Protein AF-A0A7J7KSM0-F1 (afdb_monomer_lite)

Organism: Bugula neritina (NCBI:txid10212)

Radius of gyration: 22.31 Å; chains: 1; bounding box: 59×38×69 Å

Sequence (206 aa):
MFVFAQQYARRNVFRGFWLSHQMFYLVFILMILHGAGILVQAPIFWTFLIAPLTMFVLDKLISLSRNKTEIAITKAELLPSAVTGLTFKRPAGFEYKSGQWVRIACLDLGADEYHPFTLTSAPHEDFLSLHIRAVGPWTMNIREAVDPKALHKGAVRDKPYPKLYLDGPFGEGHQDWYKYEWLYLISSTSHLLEPDSTARRFTSFG

pLDDT: mean 85.75, std 10.94, range [39.06, 96.69]

Structure (mmCIF, N/CA/C/O backbone):
data_AF-A0A7J7KSM0-F1
#
_entry.id   AF-A0A7J7KSM0-F1
#
loop_
_atom_site.group_PDB
_atom_site.id
_atom_site.type_symbol
_atom_site.label_atom_id
_atom_site.label_alt_id
_atom_site.label_comp_id
_atom_site.label_asym_id
_atom_site.label_entity_id
_atom_site.label_seq_id
_atom_site.pdbx_PDB_ins_code
_atom_site.Cartn_x
_atom_site.Cartn_y
_atom_site.Cartn_z
_atom_site.occupancy
_atom_site.B_iso_or_equiv
_atom_site.auth_seq_id
_atom_site.auth_comp_id
_atom_site.auth_asym_id
_atom_site.auth_atom_id
_atom_site.pdbx_PDB_model_num
ATOM 1 N N . MET A 1 1 ? 7.364 11.068 -17.556 1.00 86.75 1 MET A N 1
ATOM 2 C CA . MET A 1 1 ? 7.680 10.287 -16.339 1.00 86.75 1 MET A CA 1
ATOM 3 C C . MET A 1 1 ? 8.329 11.125 -15.254 1.00 86.75 1 MET A C 1
ATOM 5 O O . MET A 1 1 ? 7.647 11.459 -14.300 1.00 86.75 1 MET A O 1
ATOM 9 N N . PHE A 1 2 ? 9.595 11.526 -15.410 1.00 92.50 2 PHE A N 1
ATOM 10 C CA . PHE A 1 2 ? 10.381 12.145 -14.332 1.00 92.50 2 PHE A CA 1
ATOM 11 C C . PHE A 1 2 ? 9.794 13.446 -13.758 1.00 92.50 2 PHE A C 1
ATOM 13 O O . PHE A 1 2 ? 9.729 13.592 -12.544 1.00 92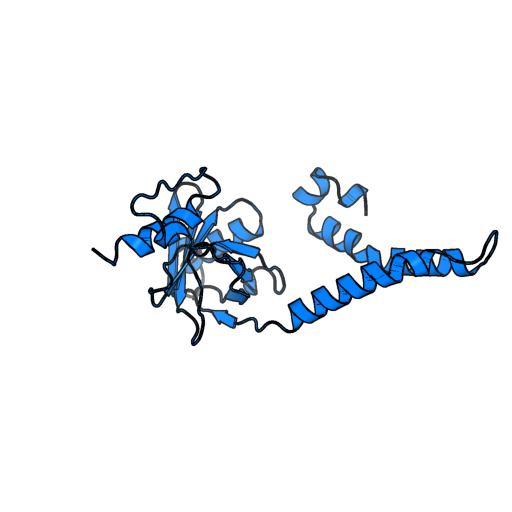.50 2 PHE A O 1
ATOM 20 N N . VAL A 1 3 ? 9.286 14.354 -14.602 1.00 94.12 3 VAL A N 1
ATOM 21 C CA . VAL A 1 3 ? 8.659 15.615 -14.144 1.00 94.12 3 VAL A CA 1
ATOM 22 C C . VAL A 1 3 ? 7.441 15.344 -13.257 1.00 94.12 3 VAL A C 1
ATOM 24 O O . VAL A 1 3 ? 7.331 15.863 -12.152 1.00 94.12 3 VAL A O 1
ATOM 27 N N . PHE A 1 4 ? 6.554 14.452 -13.697 1.00 89.94 4 PHE A N 1
ATOM 28 C CA . PHE A 1 4 ? 5.363 14.077 -12.936 1.00 89.94 4 PHE A CA 1
ATOM 29 C C . PHE A 1 4 ? 5.670 13.173 -11.727 1.00 89.94 4 PHE A C 1
ATOM 31 O O . PHE A 1 4 ? 4.821 13.025 -10.852 1.00 89.94 4 PHE A O 1
ATOM 38 N N . ALA A 1 5 ? 6.874 12.594 -11.648 1.00 89.81 5 ALA A N 1
ATOM 39 C CA . ALA A 1 5 ? 7.349 11.832 -10.490 1.00 89.81 5 ALA A CA 1
ATOM 40 C C . ALA A 1 5 ? 7.832 12.734 -9.342 1.00 89.81 5 ALA A C 1
ATOM 42 O O . ALA A 1 5 ? 7.984 12.259 -8.213 1.00 89.81 5 ALA A O 1
ATOM 43 N N . GLN A 1 6 ? 8.070 14.027 -9.604 1.00 92.81 6 GLN A N 1
ATOM 44 C CA . GLN A 1 6 ? 8.515 14.966 -8.579 1.00 92.81 6 GLN A CA 1
ATOM 45 C C . GLN A 1 6 ? 7.489 15.098 -7.449 1.00 92.81 6 GLN A C 1
ATOM 47 O O . GLN A 1 6 ? 6.276 15.004 -7.647 1.00 92.81 6 GLN A O 1
ATOM 52 N N . GLN A 1 7 ? 7.984 15.360 -6.237 1.00 86.06 7 GLN A N 1
ATOM 53 C CA . GLN A 1 7 ? 7.164 15.404 -5.026 1.00 86.06 7 GLN A CA 1
ATOM 54 C C . GLN A 1 7 ? 6.011 16.409 -5.114 1.00 86.06 7 GLN A C 1
ATOM 56 O O . GLN A 1 7 ? 4.921 16.115 -4.628 1.00 86.06 7 GLN A O 1
ATOM 61 N N . TYR A 1 8 ? 6.229 17.546 -5.777 1.00 89.06 8 TYR A N 1
ATOM 62 C CA . TYR A 1 8 ? 5.185 18.534 -6.026 1.00 89.06 8 TYR A CA 1
ATOM 63 C C . TYR A 1 8 ? 4.066 17.978 -6.925 1.00 89.06 8 TYR A C 1
ATOM 65 O O . TYR A 1 8 ? 2.894 18.026 -6.556 1.00 89.06 8 TYR A O 1
ATOM 73 N N . ALA A 1 9 ? 4.420 17.385 -8.070 1.00 85.62 9 ALA A N 1
ATOM 74 C CA . ALA A 1 9 ? 3.453 16.841 -9.022 1.00 85.62 9 ALA A CA 1
ATOM 75 C C . ALA A 1 9 ? 2.664 15.655 -8.446 1.00 85.62 9 ALA A C 1
ATOM 77 O O . ALA A 1 9 ? 1.450 15.595 -8.615 1.00 85.62 9 ALA A O 1
ATOM 78 N N . ARG A 1 10 ? 3.310 14.756 -7.689 1.00 79.38 10 ARG A N 1
ATOM 79 C CA . ARG A 1 10 ? 2.619 13.631 -7.026 1.00 79.38 10 ARG A CA 1
ATOM 80 C C . ARG A 1 10 ? 1.567 14.078 -6.012 1.00 79.38 10 ARG A C 1
ATOM 82 O O . ARG A 1 10 ? 0.555 13.404 -5.866 1.00 79.38 10 ARG A O 1
ATOM 89 N N . ARG A 1 11 ? 1.815 15.186 -5.303 1.00 75.25 11 ARG A N 1
ATOM 90 C CA . ARG A 1 11 ? 0.894 15.722 -4.288 1.00 75.25 11 ARG A CA 1
ATOM 91 C C . ARG A 1 11 ? -0.289 16.462 -4.904 1.00 75.25 11 ARG A C 1
ATOM 93 O O . ARG A 1 11 ? -1.402 16.301 -4.427 1.00 75.25 11 ARG A O 1
ATOM 100 N N . ASN A 1 12 ? -0.044 17.252 -5.948 1.00 82.50 12 ASN A N 1
ATOM 101 C CA . ASN A 1 12 ? -1.051 18.167 -6.496 1.00 82.50 12 ASN A CA 1
ATOM 102 C C . ASN A 1 12 ? -1.757 17.630 -7.751 1.00 82.50 12 ASN A C 1
ATOM 104 O O . ASN A 1 12 ? -2.862 18.055 -8.064 1.00 82.50 12 ASN A O 1
ATOM 108 N N . VAL A 1 13 ? -1.132 16.706 -8.488 1.00 86.44 13 VAL A N 1
ATOM 109 C CA . VAL A 1 13 ? -1.613 16.219 -9.793 1.00 86.44 13 VAL A CA 1
ATOM 110 C C . VAL A 1 13 ? -1.476 14.693 -9.876 1.00 86.44 13 VAL A C 1
ATOM 112 O O . VAL A 1 13 ? -0.831 14.146 -10.774 1.00 86.44 13 VAL A O 1
ATOM 115 N N . PHE A 1 14 ? -2.101 13.977 -8.933 1.00 78.56 14 PHE A N 1
ATOM 116 C CA . PHE A 1 14 ? -1.972 12.517 -8.815 1.00 78.56 14 PHE A CA 1
ATOM 117 C C . PHE A 1 14 ? -2.396 11.761 -10.087 1.00 78.56 14 PHE A C 1
ATOM 119 O O . PHE A 1 14 ? -1.715 10.833 -10.516 1.00 78.56 14 PHE A O 1
ATOM 126 N N . ARG A 1 15 ? -3.461 12.207 -10.769 1.00 83.69 15 ARG A N 1
ATOM 127 C CA . ARG A 1 15 ? -3.896 11.611 -12.046 1.00 83.69 15 ARG A CA 1
ATOM 128 C C . ARG A 1 15 ? -2.834 11.740 -13.145 1.00 83.69 15 ARG A C 1
ATOM 130 O O . ARG A 1 15 ? -2.615 10.797 -13.900 1.00 83.69 15 ARG A O 1
ATOM 137 N N . GLY A 1 16 ? -2.162 12.891 -13.228 1.00 86.44 16 GLY A N 1
ATOM 138 C CA . GLY A 1 16 ? -1.062 13.115 -14.173 1.00 86.44 16 GLY A CA 1
ATOM 139 C C . GLY A 1 16 ? 0.172 12.281 -13.825 1.00 86.44 16 GLY A C 1
ATOM 140 O O . GLY A 1 16 ? 0.800 11.695 -14.711 1.00 86.44 16 GLY A O 1
ATOM 141 N N . PHE A 1 17 ? 0.474 12.153 -12.529 1.00 86.69 17 PHE A N 1
ATOM 142 C CA . PHE A 1 17 ? 1.460 11.196 -12.032 1.00 86.69 17 PHE A CA 1
ATOM 143 C C . PHE A 1 17 ? 1.142 9.780 -12.522 1.00 86.69 17 PHE A C 1
ATOM 145 O O . PHE A 1 17 ? 1.960 9.211 -13.244 1.00 86.69 17 PHE A O 1
ATOM 152 N N . TRP A 1 18 ? -0.051 9.261 -12.229 1.00 84.75 18 TRP A N 1
ATOM 153 C CA . TRP A 1 18 ? -0.445 7.906 -12.607 1.00 84.75 18 TRP A CA 1
ATOM 154 C C . TRP A 1 18 ? -0.354 7.678 -14.119 1.00 84.75 18 TRP A C 1
ATOM 156 O O . TRP A 1 18 ? 0.363 6.782 -14.563 1.00 84.75 18 TRP A O 1
ATOM 166 N N . LEU A 1 19 ? -0.991 8.539 -14.920 1.00 90.94 19 LEU A N 1
ATOM 167 C CA . LEU A 1 19 ? -1.013 8.412 -16.381 1.00 90.94 19 LEU A CA 1
ATOM 168 C C . LEU A 1 19 ? 0.396 8.426 -16.984 1.00 90.94 19 LEU A C 1
ATOM 170 O O . LEU A 1 19 ? 0.744 7.563 -17.787 1.00 90.94 19 LEU A O 1
ATOM 174 N N . SER A 1 20 ? 1.226 9.389 -16.582 1.00 93.69 20 SER A N 1
ATOM 175 C CA . SER A 1 20 ? 2.584 9.501 -17.116 1.00 93.69 20 SER A CA 1
ATOM 176 C C . SER A 1 20 ? 3.469 8.317 -16.726 1.00 93.69 20 SER A C 1
ATOM 178 O O . SER A 1 20 ? 4.395 8.001 -17.471 1.00 93.69 20 SER A O 1
ATOM 180 N N . HIS A 1 21 ? 3.200 7.669 -15.587 1.00 92.31 21 HIS A N 1
ATOM 181 C CA . HIS A 1 21 ? 3.938 6.491 -15.135 1.00 92.31 21 HIS A CA 1
ATOM 182 C C . HIS A 1 21 ? 3.483 5.225 -15.848 1.00 92.31 21 HIS A C 1
ATOM 184 O O . HIS A 1 21 ? 4.338 4.402 -16.145 1.00 92.31 21 HIS A O 1
ATOM 190 N N . GLN A 1 22 ? 2.207 5.101 -16.232 1.00 92.25 22 GLN A N 1
ATOM 191 C CA . GLN A 1 22 ? 1.724 3.985 -17.062 1.00 92.25 22 GLN A CA 1
ATOM 192 C C . GLN A 1 22 ? 2.398 3.922 -18.443 1.00 92.25 22 GLN A C 1
ATOM 194 O O . GLN A 1 22 ? 2.417 2.870 -19.071 1.00 92.25 22 GLN A O 1
ATOM 199 N N . MET A 1 23 ? 3.044 4.998 -18.904 1.00 92.88 23 MET A N 1
ATOM 200 C CA . MET A 1 23 ? 3.823 4.974 -20.148 1.00 92.88 23 MET A CA 1
ATOM 201 C C . MET A 1 23 ? 5.054 4.046 -20.092 1.00 92.88 23 MET A C 1
ATOM 203 O O . MET A 1 23 ? 5.774 3.950 -21.083 1.00 92.88 23 MET A O 1
ATOM 207 N N . PHE A 1 24 ? 5.334 3.369 -18.968 1.00 91.38 24 PHE A N 1
ATOM 208 C CA . PHE A 1 24 ? 6.517 2.510 -18.834 1.00 91.38 24 PHE A CA 1
ATOM 209 C C . PHE A 1 24 ? 6.465 1.355 -19.824 1.00 91.38 24 PHE A C 1
ATOM 211 O O . PHE A 1 24 ? 7.485 1.043 -20.428 1.00 91.38 24 PHE A O 1
ATOM 218 N N . TYR A 1 25 ? 5.273 0.800 -20.070 1.00 91.94 25 TYR A N 1
ATOM 219 C CA . TYR A 1 25 ? 5.065 -0.214 -21.101 1.00 91.94 25 TYR A CA 1
ATOM 220 C C . TYR A 1 25 ? 5.564 0.271 -22.466 1.00 91.94 25 TYR A C 1
ATOM 222 O O . TYR A 1 25 ? 6.325 -0.429 -23.128 1.00 91.94 25 TYR A O 1
ATOM 230 N N . LEU A 1 26 ? 5.209 1.504 -22.851 1.00 94.69 26 LEU A N 1
ATOM 231 C CA . LEU A 1 26 ? 5.663 2.105 -24.103 1.00 94.69 26 LEU A CA 1
ATOM 232 C C . LEU A 1 26 ? 7.184 2.291 -24.112 1.00 94.69 26 LEU A C 1
ATOM 234 O O . LEU A 1 26 ? 7.825 1.956 -25.101 1.00 94.69 26 LEU A O 1
ATOM 238 N N . VAL A 1 27 ? 7.772 2.780 -23.016 1.00 94.44 27 VAL A N 1
ATOM 239 C CA . VAL A 1 27 ? 9.230 2.956 -22.908 1.00 94.44 27 VAL A CA 1
ATOM 240 C C . VAL A 1 27 ? 9.962 1.621 -23.077 1.00 94.44 27 VAL A C 1
ATOM 242 O O . VAL A 1 27 ? 10.907 1.560 -23.857 1.00 94.44 27 VAL A O 1
ATOM 245 N N . PHE A 1 28 ? 9.521 0.541 -22.423 1.00 94.25 28 PHE A N 1
ATOM 246 C CA . PHE A 1 28 ? 10.137 -0.784 -22.578 1.00 94.25 28 PHE A CA 1
ATOM 247 C C . PHE A 1 28 ? 9.999 -1.335 -24.005 1.00 94.25 28 PHE A C 1
ATOM 249 O O . PHE A 1 28 ? 10.968 -1.879 -24.534 1.00 94.25 28 PHE A O 1
ATOM 256 N N . ILE A 1 29 ? 8.844 -1.147 -24.658 1.00 94.56 29 ILE A N 1
ATOM 257 C CA . ILE A 1 29 ? 8.652 -1.520 -26.072 1.00 94.56 29 ILE A CA 1
ATOM 258 C C . ILE A 1 29 ? 9.620 -0.736 -26.966 1.00 94.56 29 ILE A C 1
ATOM 260 O O . ILE A 1 29 ? 10.319 -1.326 -27.789 1.00 94.56 29 ILE A O 1
ATOM 264 N N . LEU A 1 30 ? 9.712 0.583 -26.778 1.00 95.50 30 LEU A N 1
ATOM 265 C CA . LEU A 1 30 ? 10.627 1.435 -27.538 1.00 95.50 30 LEU A CA 1
ATOM 266 C C . LEU A 1 30 ? 12.095 1.074 -27.286 1.00 95.50 30 LEU A C 1
ATOM 268 O O . LEU A 1 30 ? 12.881 1.120 -28.223 1.00 95.50 30 LEU A O 1
ATOM 272 N N . MET A 1 31 ? 12.469 0.663 -26.072 1.00 93.81 31 MET A N 1
ATOM 273 C CA . MET A 1 31 ? 13.826 0.192 -25.764 1.00 93.81 31 MET A CA 1
ATOM 274 C C . MET A 1 31 ? 14.182 -1.101 -26.508 1.00 93.81 31 MET A C 1
ATOM 276 O O . MET A 1 31 ? 15.308 -1.237 -26.988 1.00 93.81 31 MET A O 1
ATOM 280 N N . ILE A 1 32 ? 13.231 -2.030 -26.652 1.00 93.25 32 ILE A N 1
ATOM 281 C CA . ILE A 1 32 ? 13.420 -3.238 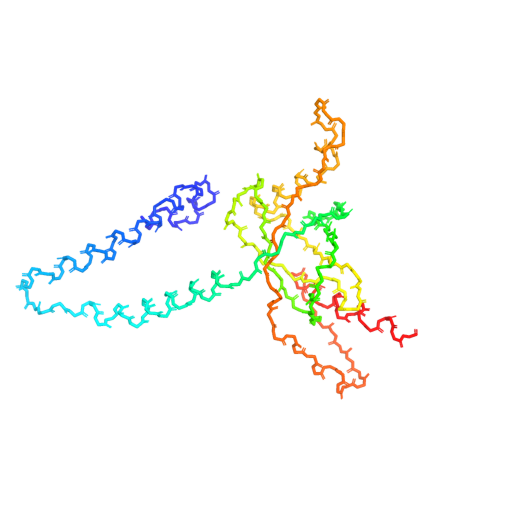-27.469 1.00 93.25 32 ILE A CA 1
ATOM 282 C C . ILE A 1 32 ? 13.572 -2.854 -28.949 1.00 93.25 32 ILE A C 1
ATOM 284 O O . ILE A 1 32 ? 14.518 -3.294 -29.601 1.00 93.25 32 ILE A O 1
ATOM 288 N N . LEU A 1 33 ? 12.687 -1.992 -29.467 1.00 94.50 33 LEU A N 1
ATOM 289 C CA . LEU A 1 33 ? 12.728 -1.535 -30.862 1.00 94.50 33 LEU A CA 1
ATOM 290 C C . LEU A 1 33 ? 13.988 -0.718 -31.184 1.00 94.50 33 LEU A C 1
ATOM 292 O O . LEU A 1 33 ? 14.544 -0.852 -32.270 1.00 94.50 33 LEU A O 1
ATOM 296 N N . HIS A 1 34 ? 14.478 0.086 -30.241 1.00 93.56 34 HIS A N 1
ATOM 297 C CA . HIS A 1 34 ? 15.693 0.884 -30.396 1.00 93.56 34 HIS A CA 1
ATOM 298 C C . HIS A 1 34 ? 16.920 0.006 -30.683 1.00 93.56 34 HIS A C 1
ATOM 300 O O . HIS A 1 34 ? 17.726 0.331 -31.554 1.00 93.56 34 HIS A O 1
ATOM 306 N N . GLY A 1 35 ? 17.037 -1.139 -30.001 1.00 91.69 35 GLY A N 1
ATOM 307 C CA . GLY A 1 35 ? 18.115 -2.104 -30.229 1.00 91.69 35 GLY A CA 1
ATOM 308 C C . GLY A 1 35 ? 17.957 -2.950 -31.499 1.00 91.69 35 GLY A C 1
ATOM 309 O O . GLY A 1 35 ? 18.926 -3.571 -31.933 1.00 91.69 35 GLY A O 1
ATOM 310 N N . ALA A 1 36 ? 16.771 -2.973 -32.115 1.00 91.38 36 ALA A N 1
ATOM 311 C CA . ALA A 1 36 ? 16.478 -3.828 -33.268 1.00 91.38 36 ALA A CA 1
ATOM 312 C C . ALA A 1 36 ? 17.209 -3.399 -34.551 1.00 91.38 36 ALA A C 1
ATOM 314 O O . ALA A 1 36 ? 17.398 -4.216 -35.447 1.00 91.38 36 ALA A O 1
ATOM 315 N N . GLY A 1 37 ? 17.646 -2.137 -34.635 1.00 92.00 37 GLY A N 1
ATOM 316 C CA . GLY A 1 37 ? 18.384 -1.617 -35.789 1.00 92.00 37 GLY A CA 1
ATOM 317 C C . GLY A 1 37 ? 19.844 -2.076 -35.886 1.00 92.00 37 GLY A C 1
ATOM 318 O O . GLY A 1 37 ? 20.452 -1.862 -36.927 1.00 92.00 37 GLY A O 1
ATOM 319 N N . ILE A 1 38 ? 20.412 -2.676 -34.825 1.00 92.75 38 ILE A N 1
ATOM 320 C CA . ILE A 1 38 ? 21.774 -3.260 -34.792 1.00 92.75 38 ILE A CA 1
ATOM 321 C C . ILE A 1 38 ? 22.835 -2.301 -35.385 1.00 92.75 38 ILE A C 1
ATOM 323 O O . ILE A 1 38 ? 23.707 -2.687 -36.153 1.00 92.75 38 ILE A O 1
ATOM 327 N N . LEU A 1 39 ? 22.761 -1.009 -35.043 1.00 94.25 39 LEU A N 1
ATOM 328 C CA . LEU A 1 39 ? 23.634 0.013 -35.647 1.00 94.25 39 LEU A CA 1
ATOM 329 C C . LEU A 1 39 ? 25.105 -0.109 -35.219 1.00 94.25 39 LEU A C 1
ATOM 331 O O . LEU A 1 39 ? 25.998 0.247 -35.979 1.00 94.25 39 LEU A O 1
ATOM 335 N N . VAL A 1 40 ? 25.353 -0.575 -33.991 1.00 95.44 40 VAL A N 1
ATOM 336 C CA . VAL A 1 40 ? 26.703 -0.687 -33.402 1.00 95.44 40 VAL A CA 1
ATOM 337 C C . VAL A 1 40 ? 26.987 -2.108 -32.919 1.00 95.44 40 VAL A C 1
ATOM 339 O O . VAL A 1 40 ? 28.075 -2.629 -33.129 1.00 95.44 40 VAL A O 1
ATOM 342 N N . GLN A 1 41 ? 26.015 -2.741 -32.259 1.00 94.25 41 GLN A N 1
ATOM 343 C CA . GLN A 1 41 ? 26.153 -4.072 -31.670 1.00 94.25 41 GLN A CA 1
ATOM 344 C C . GLN A 1 41 ? 24.803 -4.790 -31.615 1.00 94.25 41 GLN A C 1
ATOM 346 O O . GLN A 1 41 ? 23.750 -4.160 -31.743 1.00 94.25 41 GLN A O 1
ATOM 351 N N . ALA A 1 42 ? 24.842 -6.104 -31.386 1.00 94.19 42 ALA A N 1
ATOM 352 C CA . ALA A 1 42 ? 23.646 -6.909 -31.162 1.00 94.19 42 ALA A CA 1
ATOM 353 C C . ALA A 1 42 ? 22.857 -6.417 -29.926 1.00 94.19 42 ALA A C 1
ATOM 355 O O . ALA A 1 42 ? 23.457 -5.951 -28.951 1.00 94.19 42 ALA A O 1
ATOM 356 N N . PRO A 1 43 ? 21.516 -6.522 -29.926 1.00 93.81 43 PRO A N 1
ATOM 357 C CA . PRO A 1 43 ? 20.698 -6.062 -28.815 1.00 93.81 43 PRO A CA 1
ATOM 358 C C . PRO A 1 43 ? 20.927 -6.944 -27.587 1.00 93.81 43 PRO A C 1
ATOM 360 O O . PRO A 1 43 ? 20.583 -8.123 -27.588 1.00 93.81 43 PRO A O 1
ATOM 363 N N . ILE A 1 44 ? 21.463 -6.358 -26.517 1.00 94.31 44 ILE A N 1
ATOM 364 C CA . ILE A 1 44 ? 21.659 -7.040 -25.226 1.00 94.31 44 ILE A CA 1
ATOM 365 C C . ILE A 1 44 ? 20.568 -6.704 -24.203 1.00 94.31 44 ILE A C 1
ATOM 367 O O . ILE A 1 44 ? 20.441 -7.386 -23.201 1.00 94.31 44 ILE A O 1
ATOM 371 N N . PHE A 1 45 ? 19.745 -5.677 -24.436 1.00 93.25 45 PHE A N 1
ATOM 372 C CA . PHE A 1 45 ? 18.753 -5.208 -23.457 1.00 93.25 45 PHE A CA 1
ATOM 373 C C . PHE A 1 45 ? 17.770 -6.300 -22.999 1.00 93.25 45 PHE A C 1
ATOM 375 O O . PHE A 1 45 ? 17.408 -6.358 -21.826 1.00 93.25 45 PHE A O 1
ATOM 382 N N . TRP A 1 46 ? 17.364 -7.194 -23.905 1.00 91.50 46 TRP A N 1
ATOM 383 C CA . TRP A 1 46 ? 16.413 -8.261 -23.596 1.00 91.50 46 TRP A CA 1
ATOM 384 C C . TRP A 1 46 ? 16.945 -9.244 -22.541 1.00 91.50 46 TRP A C 1
ATOM 386 O O . TRP A 1 46 ? 16.153 -9.753 -21.748 1.00 91.50 46 TRP A O 1
ATOM 396 N N . THR A 1 47 ? 18.264 -9.466 -22.463 1.00 93.44 47 THR A N 1
ATOM 397 C CA . THR A 1 47 ? 18.855 -10.365 -21.457 1.00 93.44 47 THR A CA 1
ATOM 398 C C . THR A 1 47 ? 18.703 -9.790 -20.049 1.00 93.44 47 THR A C 1
ATOM 400 O O . THR A 1 47 ? 18.369 -10.519 -19.117 1.00 93.44 47 THR A O 1
ATOM 403 N N . PHE A 1 48 ? 18.845 -8.468 -19.905 1.00 94.25 48 PHE A N 1
ATOM 404 C CA . PHE A 1 48 ? 18.602 -7.749 -18.652 1.00 94.25 48 PHE A CA 1
ATOM 405 C C . PHE A 1 48 ? 17.110 -7.625 -18.315 1.00 94.25 48 PHE A C 1
ATOM 407 O O . PHE A 1 48 ? 16.764 -7.440 -17.151 1.00 94.25 48 PHE A O 1
ATOM 414 N N . LEU A 1 49 ? 16.224 -7.724 -19.311 1.00 94.88 49 LEU A N 1
ATOM 415 C CA . LEU A 1 49 ? 14.781 -7.582 -19.123 1.00 94.88 49 LEU A CA 1
ATOM 416 C C . LEU A 1 49 ? 14.103 -8.879 -18.661 1.00 94.88 49 LEU A C 1
ATOM 418 O O . LEU A 1 49 ? 13.200 -8.815 -17.830 1.00 94.88 49 LEU A O 1
ATOM 422 N N . ILE A 1 50 ? 14.512 -10.046 -19.177 1.00 95.19 50 ILE A N 1
ATOM 423 C CA . ILE A 1 50 ? 13.787 -11.313 -18.966 1.00 95.19 50 ILE A CA 1
ATOM 424 C C . ILE A 1 50 ? 13.642 -11.677 -17.486 1.00 95.19 50 ILE A C 1
ATOM 426 O O . ILE A 1 50 ? 12.534 -11.993 -17.052 1.00 95.19 50 ILE A O 1
ATOM 430 N N . ALA A 1 51 ? 14.723 -11.641 -16.702 1.00 96.06 51 ALA A N 1
ATOM 431 C CA . ALA A 1 51 ? 14.664 -12.072 -15.304 1.00 96.06 51 ALA A CA 1
ATOM 432 C C . ALA A 1 51 ? 13.769 -11.151 -14.441 1.00 96.06 51 ALA A C 1
ATOM 434 O O . ALA A 1 51 ? 12.833 -11.665 -13.818 1.00 96.06 51 ALA A O 1
ATOM 435 N N . PRO A 1 52 ? 13.937 -9.809 -14.454 1.00 95.31 52 PRO A N 1
ATOM 436 C CA . PRO A 1 52 ? 13.021 -8.901 -13.760 1.00 95.31 52 PRO A CA 1
ATOM 437 C C . PRO A 1 52 ? 11.576 -8.989 -14.260 1.00 95.31 52 PRO A C 1
ATOM 439 O O . PRO A 1 52 ? 10.648 -8.960 -13.452 1.00 95.31 52 PRO A O 1
ATOM 442 N N . LEU A 1 53 ? 11.366 -9.127 -15.576 1.00 94.31 53 LEU A N 1
ATOM 443 C CA . LEU A 1 53 ? 10.027 -9.238 -16.157 1.00 94.31 53 LEU A CA 1
ATOM 444 C C . LEU A 1 53 ? 9.325 -10.515 -15.693 1.00 94.31 53 LEU A C 1
ATOM 446 O O . LEU A 1 53 ? 8.161 -10.464 -15.305 1.00 94.31 53 LEU A O 1
ATOM 450 N N . THR A 1 54 ? 10.037 -11.642 -15.676 1.00 95.44 54 THR A N 1
ATOM 451 C CA . THR A 1 54 ? 9.497 -12.921 -15.198 1.00 95.44 54 THR A CA 1
ATOM 452 C C . THR A 1 54 ? 9.109 -12.821 -13.725 1.00 95.44 54 THR A C 1
ATOM 454 O O . THR A 1 54 ? 7.993 -13.187 -13.363 1.00 95.44 54 THR A O 1
ATOM 457 N N . MET A 1 55 ? 9.978 -12.254 -12.880 1.00 96.69 55 MET A N 1
ATOM 458 C CA . MET A 1 55 ? 9.686 -12.042 -11.458 1.00 96.69 55 MET A CA 1
ATOM 459 C C . MET A 1 55 ? 8.463 -11.136 -11.250 1.00 96.69 55 MET A C 1
ATOM 461 O O . MET A 1 55 ? 7.596 -11.448 -10.436 1.00 96.69 55 MET A O 1
ATOM 465 N N . PHE A 1 56 ? 8.359 -10.046 -12.015 1.00 93.69 56 PHE A N 1
ATOM 466 C CA . PHE A 1 56 ? 7.214 -9.138 -11.963 1.00 93.69 56 PHE A CA 1
ATOM 467 C C . PHE A 1 56 ? 5.912 -9.825 -12.388 1.00 93.69 56 PHE A C 1
ATOM 469 O O . PHE A 1 56 ? 4.895 -9.684 -11.713 1.00 93.69 56 PHE A O 1
ATOM 476 N N . VAL A 1 57 ? 5.930 -10.584 -13.487 1.00 94.44 57 VAL A N 1
ATOM 477 C CA . VAL A 1 57 ? 4.749 -11.316 -13.966 1.00 94.44 57 VAL A CA 1
ATOM 478 C C . VAL A 1 57 ? 4.314 -12.359 -12.940 1.00 94.44 57 VAL A C 1
ATOM 480 O O . VAL A 1 57 ? 3.127 -12.432 -12.634 1.00 94.44 57 VAL A O 1
ATOM 483 N N . LEU A 1 58 ? 5.250 -13.110 -12.354 1.00 96.19 58 LEU A N 1
ATOM 484 C CA . LEU A 1 58 ? 4.942 -14.074 -11.296 1.00 96.19 58 LEU A CA 1
ATOM 485 C C . LEU A 1 58 ? 4.319 -13.400 -10.067 1.00 96.19 58 LEU A C 1
ATOM 487 O O . LEU A 1 58 ? 3.278 -13.859 -9.601 1.00 96.19 58 LEU A O 1
ATOM 491 N N . ASP A 1 59 ? 4.882 -12.288 -9.582 1.00 92.69 59 ASP A N 1
ATOM 492 C CA . ASP A 1 59 ? 4.293 -11.519 -8.473 1.00 92.69 59 ASP A CA 1
ATOM 493 C C . ASP A 1 59 ? 2.864 -11.055 -8.799 1.00 92.69 59 ASP A C 1
ATOM 495 O O . ASP A 1 59 ? 1.952 -11.206 -7.983 1.00 92.69 59 ASP A O 1
ATOM 499 N N . LYS A 1 60 ? 2.626 -10.563 -10.022 1.00 90.06 60 LYS A N 1
ATOM 500 C CA . LYS A 1 60 ? 1.286 -10.152 -10.463 1.00 90.06 60 LYS A CA 1
ATOM 501 C C . LYS A 1 60 ? 0.313 -11.317 -10.558 1.00 90.06 60 LYS A C 1
ATOM 503 O O . LYS A 1 60 ? -0.821 -11.160 -10.116 1.00 90.06 60 LYS A O 1
ATOM 508 N N . LEU A 1 61 ? 0.738 -12.468 -11.070 1.00 92.75 61 LEU A N 1
ATOM 509 C CA . LEU A 1 61 ? -0.094 -13.671 -11.124 1.00 92.75 61 LEU A CA 1
ATOM 510 C C . LEU A 1 61 ? -0.451 -14.163 -9.718 1.00 92.75 61 LEU A C 1
ATOM 512 O O . LEU A 1 61 ? -1.618 -14.444 -9.464 1.00 92.75 61 LEU A O 1
ATOM 516 N N . ILE A 1 62 ? 0.513 -14.186 -8.793 1.00 90.69 62 ILE A N 1
ATOM 517 C CA . ILE A 1 62 ? 0.275 -14.537 -7.384 1.00 90.69 62 ILE A CA 1
ATOM 518 C C . ILE A 1 62 ? -0.653 -13.515 -6.716 1.00 90.69 62 ILE A C 1
ATOM 520 O O . ILE A 1 62 ? -1.478 -13.875 -5.888 1.00 90.69 62 ILE A O 1
ATOM 524 N N . SER A 1 63 ? -0.522 -12.227 -7.032 1.00 86.25 63 SER A N 1
ATOM 525 C CA . SER A 1 63 ? -1.394 -11.180 -6.489 1.00 86.25 63 SER A CA 1
ATOM 526 C C . SER A 1 63 ? -2.828 -11.289 -7.024 1.00 86.25 63 SER A C 1
ATOM 528 O O . SER A 1 63 ? -3.783 -11.074 -6.282 1.00 86.25 63 SER A O 1
ATOM 530 N N . LEU A 1 64 ? -2.990 -11.656 -8.300 1.00 86.06 64 LEU A N 1
ATOM 531 C CA . LEU A 1 64 ? -4.291 -11.860 -8.944 1.00 86.06 64 LEU A CA 1
ATOM 532 C C . LEU A 1 64 ? -4.964 -13.173 -8.534 1.00 86.06 64 LEU A C 1
ATOM 534 O O . LEU A 1 64 ? -6.188 -13.230 -8.510 1.00 86.06 64 LEU A O 1
ATOM 538 N N . SER A 1 65 ? -4.190 -14.212 -8.209 1.00 86.94 65 SER A N 1
ATOM 539 C CA . SER A 1 65 ? -4.734 -15.497 -7.761 1.00 86.94 65 SER A CA 1
ATOM 540 C C . SER A 1 65 ? -5.275 -15.465 -6.328 1.00 86.94 65 SER A C 1
ATOM 542 O O . SER A 1 65 ? -5.946 -16.407 -5.910 1.00 86.94 65 SER A O 1
ATOM 544 N N . ARG A 1 66 ? -5.005 -14.398 -5.563 1.00 85.00 66 ARG A N 1
ATOM 545 C CA . ARG A 1 66 ? -5.525 -14.230 -4.201 1.00 85.00 66 ARG A CA 1
ATOM 546 C C . ARG A 1 66 ? -7.016 -13.926 -4.229 1.00 85.00 66 ARG A C 1
ATOM 548 O O . ARG A 1 66 ? -7.476 -13.027 -4.931 1.00 85.00 66 ARG A O 1
ATOM 555 N N . ASN A 1 67 ? -7.759 -14.636 -3.386 1.00 79.75 67 ASN A N 1
ATOM 556 C CA . ASN A 1 67 ? -9.173 -14.368 -3.172 1.00 79.75 67 ASN A CA 1
ATOM 557 C C . ASN A 1 67 ? -9.346 -13.059 -2.403 1.00 79.75 67 ASN A C 1
ATOM 559 O O . ASN A 1 67 ? -8.949 -12.945 -1.243 1.00 79.75 67 ASN A O 1
ATOM 563 N N . LYS A 1 68 ? -9.977 -12.081 -3.050 1.00 87.44 68 LYS A N 1
ATOM 564 C CA . LYS A 1 68 ? -10.343 -10.808 -2.432 1.00 87.44 68 LYS A CA 1
ATOM 565 C C . LYS A 1 68 ? -11.771 -10.921 -1.917 1.00 87.44 68 LYS A C 1
ATOM 567 O O . LYS A 1 68 ? -12.697 -11.126 -2.698 1.00 87.44 68 LYS A O 1
ATOM 572 N N . THR A 1 69 ? -11.940 -10.825 -0.606 1.00 90.12 69 THR A N 1
ATOM 573 C CA . THR A 1 69 ? -13.222 -11.085 0.059 1.00 90.12 69 THR A CA 1
ATOM 574 C C . THR A 1 69 ? -13.976 -9.783 0.288 1.00 90.12 69 THR A C 1
ATOM 576 O O . THR A 1 69 ? -13.427 -8.849 0.865 1.00 90.12 69 THR A O 1
ATOM 579 N N . GLU A 1 70 ? -15.237 -9.711 -0.133 1.00 91.00 70 GLU A N 1
ATOM 580 C CA . GLU A 1 70 ? -16.106 -8.576 0.192 1.00 91.00 70 GLU A CA 1
ATOM 581 C C . GLU A 1 70 ? -16.496 -8.615 1.678 1.00 91.00 70 GLU A C 1
ATOM 583 O O . GLU A 1 70 ? -16.930 -9.646 2.197 1.00 91.00 70 GLU A O 1
ATOM 588 N N . ILE A 1 71 ? -16.348 -7.484 2.365 1.00 91.44 71 ILE A N 1
ATOM 589 C CA . ILE A 1 71 ? -16.684 -7.305 3.776 1.00 91.44 71 ILE A CA 1
ATOM 590 C C . ILE A 1 71 ? -17.566 -6.066 3.967 1.00 91.44 71 ILE A C 1
ATOM 592 O O . ILE A 1 71 ? -17.369 -5.015 3.352 1.00 91.44 71 ILE A O 1
ATOM 596 N N . ALA A 1 72 ? -18.548 -6.193 4.858 1.00 91.38 72 ALA A N 1
ATOM 597 C CA . ALA A 1 72 ? -19.428 -5.101 5.253 1.00 91.38 72 ALA A CA 1
ATOM 598 C C . ALA A 1 72 ? -18.941 -4.467 6.563 1.00 91.38 72 ALA A C 1
ATOM 600 O O . ALA A 1 72 ? -18.576 -5.172 7.510 1.00 91.38 72 ALA A O 1
ATOM 601 N N . ILE A 1 73 ? -18.958 -3.133 6.620 1.00 92.62 73 ILE A N 1
ATOM 602 C CA . ILE A 1 73 ? -18.661 -2.382 7.842 1.00 92.62 73 ILE A CA 1
ATOM 603 C C . ILE A 1 73 ? -19.848 -2.538 8.795 1.00 92.62 73 ILE A C 1
ATOM 605 O O . ILE A 1 73 ? -20.971 -2.160 8.467 1.00 92.62 73 ILE A O 1
ATOM 609 N N . THR A 1 74 ? -19.591 -3.082 9.983 1.00 92.00 74 THR A N 1
ATOM 610 C CA . THR A 1 74 ? -20.597 -3.234 11.043 1.00 92.00 74 THR A CA 1
ATOM 611 C C . THR A 1 74 ? -20.666 -1.982 11.909 1.00 92.00 74 THR A C 1
ATOM 613 O O . THR A 1 74 ? -21.742 -1.580 12.344 1.00 92.00 74 THR A O 1
ATOM 616 N N . LYS A 1 75 ? -19.511 -1.362 12.175 1.00 92.19 75 LYS A N 1
ATOM 617 C CA . LYS A 1 75 ? -19.402 -0.170 13.019 1.00 92.19 75 LYS A CA 1
ATOM 618 C C . LYS A 1 75 ? -18.239 0.701 12.556 1.00 92.19 75 LYS A C 1
ATOM 620 O O . LYS A 1 75 ? -17.155 0.185 12.280 1.00 92.19 75 LYS A O 1
ATOM 625 N N . ALA A 1 76 ? -18.459 2.011 12.509 1.00 92.81 76 ALA A N 1
ATOM 626 C CA . ALA A 1 76 ? -17.424 3.001 12.240 1.00 92.81 76 ALA A CA 1
ATOM 627 C C . ALA A 1 76 ? -17.414 4.077 13.330 1.00 92.81 76 ALA A C 1
ATOM 629 O O . ALA A 1 76 ? -18.467 4.578 13.726 1.00 92.81 76 ALA A O 1
ATOM 630 N N . GLU A 1 77 ? -16.224 4.441 13.799 1.00 92.62 77 GLU A N 1
ATOM 631 C CA . GLU A 1 77 ? -16.020 5.459 14.827 1.00 92.62 77 GLU A CA 1
ATOM 632 C C . GLU A 1 77 ? -14.975 6.483 14.382 1.00 92.62 77 GLU A C 1
ATOM 634 O O . GLU A 1 77 ? -13.882 6.147 13.918 1.00 92.62 77 GLU A O 1
ATOM 639 N N . LEU A 1 78 ? -15.304 7.762 14.554 1.00 92.69 78 LEU A N 1
ATOM 640 C CA . LEU A 1 78 ? -14.379 8.862 14.319 1.00 92.69 78 LEU A CA 1
ATOM 641 C C . LEU A 1 78 ? -13.659 9.197 15.624 1.00 92.69 78 LEU A C 1
ATOM 643 O O . LEU A 1 78 ? -14.194 9.888 16.487 1.00 92.69 78 LEU A O 1
ATOM 647 N N . LEU A 1 79 ? -12.427 8.718 15.750 1.00 92.19 79 LEU A N 1
ATOM 648 C CA . LEU A 1 79 ? -11.587 8.949 16.916 1.00 92.19 79 LEU A CA 1
ATOM 649 C C . LEU A 1 79 ? -10.836 10.294 16.812 1.00 92.19 79 LEU A C 1
ATOM 651 O O . LEU A 1 79 ? -10.678 10.844 15.704 1.00 92.19 79 LEU A O 1
ATOM 655 N N . PRO A 1 80 ? -10.352 10.830 17.954 1.00 90.69 80 PRO A N 1
ATOM 656 C CA . PRO A 1 80 ? -9.437 11.969 17.990 1.00 90.69 80 PRO A CA 1
ATOM 657 C C . PRO A 1 80 ? -8.159 11.735 17.166 1.00 90.69 80 PRO A C 1
ATOM 659 O O . PRO A 1 80 ? -7.846 10.617 16.759 1.00 90.69 80 PRO A O 1
ATOM 662 N N . SER A 1 81 ? -7.409 12.808 16.901 1.00 89.88 81 SER A N 1
ATOM 663 C CA . SER A 1 81 ? -6.167 12.767 16.105 1.00 89.88 81 SER A CA 1
ATOM 664 C C . SER A 1 81 ? -6.339 12.207 14.685 1.00 89.88 81 SER A C 1
ATOM 666 O O . SER A 1 81 ? -5.430 11.589 14.131 1.00 89.88 81 SER A O 1
ATOM 668 N N . ALA A 1 82 ? -7.512 12.452 14.091 1.00 91.31 82 ALA A N 1
ATOM 669 C CA . ALA A 1 82 ? -7.851 12.073 12.721 1.00 91.31 82 ALA A CA 1
ATOM 670 C C . ALA A 1 82 ? -7.720 10.560 12.444 1.00 91.31 82 ALA A C 1
ATOM 672 O O . ALA A 1 82 ? -7.278 10.153 11.369 1.00 91.31 82 AL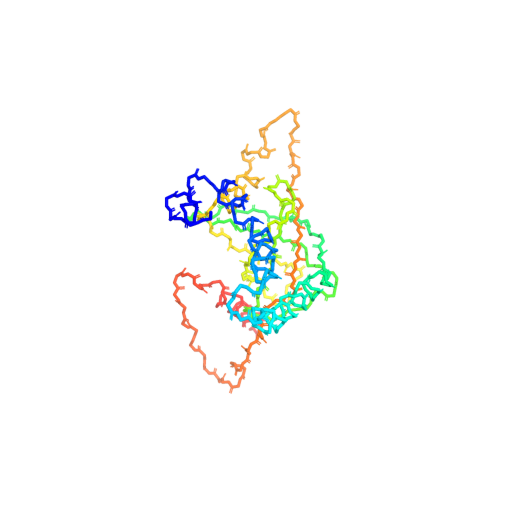A A O 1
ATOM 673 N N . VAL A 1 83 ? -8.109 9.725 13.414 1.00 93.25 83 VAL A N 1
ATOM 674 C CA . VAL A 1 83 ? -8.133 8.260 13.274 1.00 93.25 83 VAL A CA 1
ATOM 675 C C . VAL A 1 83 ? -9.563 7.768 13.075 1.00 93.25 83 VAL A C 1
ATOM 677 O O . VAL A 1 83 ? -10.484 8.202 13.764 1.00 93.25 83 VAL A O 1
ATOM 680 N N . THR A 1 84 ? -9.764 6.879 12.114 1.00 94.50 84 THR A N 1
ATOM 681 C CA . THR A 1 84 ? -11.042 6.226 11.826 1.00 94.50 84 THR A CA 1
ATOM 682 C C . THR A 1 84 ? -10.950 4.773 12.275 1.00 94.50 84 THR A C 1
ATOM 684 O O . THR A 1 84 ? -10.140 4.018 11.735 1.00 94.50 84 THR A O 1
ATOM 687 N N . GLY A 1 85 ? -11.745 4.398 13.275 1.00 95.00 85 GLY A N 1
ATOM 688 C CA . GLY A 1 85 ? -11.894 3.020 13.733 1.00 95.00 85 GLY A CA 1
ATOM 689 C C . GLY A 1 85 ? -12.972 2.318 12.916 1.00 95.00 85 GLY A C 1
ATOM 690 O O . GLY A 1 85 ? -14.118 2.762 12.899 1.00 95.00 85 GLY A O 1
ATOM 691 N N . LEU A 1 86 ? -12.618 1.241 12.222 1.00 95.19 86 LEU A N 1
ATOM 692 C CA . LEU A 1 86 ? -13.545 0.431 11.433 1.00 95.19 86 LEU A CA 1
ATOM 693 C C . LEU A 1 86 ? -13.632 -0.966 12.031 1.00 95.19 86 LEU A C 1
ATOM 695 O O . LEU A 1 86 ? -12.606 -1.588 12.290 1.00 95.19 86 LEU A O 1
ATOM 699 N N . THR A 1 87 ? -14.851 -1.462 12.214 1.00 95.00 87 THR A N 1
ATOM 700 C CA . THR A 1 87 ? -15.132 -2.829 12.659 1.00 95.00 87 THR A CA 1
ATOM 701 C C . THR A 1 87 ? -16.002 -3.531 11.628 1.00 95.00 87 THR A C 1
ATOM 703 O O . THR A 1 87 ? -17.013 -2.985 11.179 1.00 95.00 87 THR A O 1
ATOM 706 N N . PHE A 1 88 ? -15.621 -4.746 11.264 1.00 93.50 88 PHE A N 1
ATOM 707 C CA . PHE A 1 88 ? -16.288 -5.562 10.255 1.00 93.50 88 PHE A CA 1
ATOM 708 C C . PHE A 1 88 ? -16.445 -6.994 10.755 1.00 93.50 88 PHE A C 1
ATOM 710 O O . PHE A 1 88 ? -15.698 -7.465 11.617 1.00 93.50 88 PHE A O 1
ATOM 717 N N . LYS A 1 89 ? -17.449 -7.696 10.224 1.00 91.88 89 LYS A N 1
ATOM 718 C CA . LYS A 1 89 ? -17.648 -9.113 10.532 1.00 91.88 89 LYS A CA 1
ATOM 719 C C . LYS A 1 89 ? -16.472 -9.922 9.987 1.00 91.88 89 LYS A C 1
ATOM 721 O O . LYS A 1 89 ? -16.061 -9.724 8.842 1.00 91.88 89 LYS A O 1
ATOM 726 N N . ARG A 1 90 ? -15.957 -10.852 10.788 1.00 91.94 90 ARG A N 1
ATOM 727 C CA . ARG A 1 90 ? -14.905 -11.772 10.358 1.00 91.94 90 ARG A CA 1
ATOM 728 C C . ARG A 1 90 ? -15.429 -12.709 9.255 1.00 91.94 90 ARG A C 1
ATOM 730 O O . ARG A 1 90 ? -16.462 -13.353 9.465 1.00 91.94 90 ARG A O 1
ATOM 737 N N . PRO A 1 91 ? -14.762 -12.799 8.088 1.00 91.31 91 PRO A N 1
ATOM 738 C CA . PRO A 1 91 ? -15.132 -13.768 7.060 1.00 91.31 91 PRO A CA 1
ATOM 739 C C . PRO A 1 91 ? -14.966 -15.211 7.550 1.00 91.31 91 PRO A C 1
ATOM 741 O O . PRO A 1 91 ? -14.083 -15.506 8.358 1.00 91.31 91 PRO A O 1
ATOM 744 N N . ALA A 1 92 ? -15.799 -16.121 7.042 1.00 88.50 92 ALA A N 1
ATOM 745 C CA . ALA A 1 92 ? -15.699 -17.539 7.378 1.00 88.50 92 ALA A CA 1
ATOM 746 C C . ALA A 1 92 ? -14.338 -18.103 6.933 1.00 88.50 92 ALA A C 1
ATOM 748 O O . ALA A 1 92 ? -13.925 -17.896 5.794 1.00 88.50 92 ALA A O 1
ATOM 749 N N . GLY A 1 93 ? -13.640 -18.795 7.837 1.00 86.81 93 GLY A N 1
ATOM 750 C CA . GLY A 1 93 ? -12.307 -19.351 7.570 1.00 86.81 93 GLY A CA 1
ATOM 751 C C . GLY A 1 93 ? -11.166 -18.325 7.566 1.00 86.81 93 GLY A C 1
ATOM 752 O O . GLY A 1 93 ? -10.047 -18.671 7.201 1.00 86.81 93 GLY A O 1
ATOM 753 N N . PHE A 1 94 ? -11.413 -17.071 7.965 1.00 91.00 94 PHE A N 1
ATOM 754 C CA . PHE A 1 94 ? -10.352 -16.072 8.082 1.00 91.00 94 PHE A CA 1
ATOM 755 C C . PHE A 1 94 ? -9.552 -16.289 9.371 1.00 91.00 94 PHE A C 1
ATOM 757 O O . PHE A 1 94 ? -9.974 -15.868 10.449 1.00 91.00 94 PHE A O 1
ATOM 764 N N . GLU A 1 95 ? -8.403 -16.947 9.283 1.00 91.12 95 GLU A N 1
ATOM 765 C CA . GLU A 1 95 ? -7.477 -17.149 10.401 1.00 91.12 95 GLU A CA 1
ATOM 766 C C . GLU A 1 95 ? -6.289 -16.198 10.302 1.00 91.12 95 GLU A C 1
ATOM 768 O O . GLU A 1 95 ? -5.708 -16.041 9.234 1.00 91.12 95 GLU A O 1
ATOM 773 N N . TYR A 1 96 ? -5.921 -15.564 11.416 1.00 91.81 96 TYR A N 1
ATOM 774 C CA . TYR A 1 96 ? -4.781 -14.653 11.475 1.00 91.81 96 TYR A CA 1
ATOM 775 C C . TYR A 1 96 ? -4.112 -14.686 12.853 1.00 91.81 96 TYR A C 1
ATOM 777 O O . TYR A 1 96 ? -4.662 -15.198 13.828 1.00 91.81 96 TYR A O 1
ATOM 785 N N . LYS A 1 97 ? -2.912 -14.121 12.936 1.00 90.62 97 LYS A N 1
ATOM 786 C CA . LYS A 1 97 ? -2.109 -13.959 14.151 1.00 90.62 97 LYS A CA 1
ATOM 787 C C . LYS A 1 97 ? -1.997 -12.475 14.514 1.00 90.62 97 LYS A C 1
ATOM 789 O O . LYS A 1 97 ? -1.949 -11.627 13.628 1.00 90.62 97 LYS A O 1
ATOM 794 N N . SER A 1 98 ? -1.908 -12.156 15.811 1.00 88.31 98 SER A N 1
ATOM 795 C CA . SER A 1 98 ? -1.627 -10.790 16.289 1.00 88.31 98 SER A CA 1
ATOM 796 C C . SER A 1 98 ? -0.409 -10.199 15.570 1.00 88.31 98 SER A C 1
ATOM 798 O O . SER A 1 98 ? 0.566 -10.918 15.337 1.00 88.31 98 SER A O 1
ATOM 800 N N . GLY A 1 99 ? -0.498 -8.920 15.201 1.00 85.44 99 GLY A N 1
ATOM 801 C CA . GLY A 1 99 ? 0.512 -8.200 14.416 1.00 85.44 99 GLY A CA 1
ATOM 802 C C . GLY A 1 99 ? 0.415 -8.359 12.893 1.00 85.44 99 GLY A C 1
ATOM 803 O O . GLY A 1 99 ? 1.020 -7.579 12.159 1.00 85.44 99 GLY A O 1
ATOM 804 N N . GLN A 1 100 ? -0.381 -9.303 12.378 1.00 92.50 100 GLN A N 1
ATOM 805 C CA . GLN A 1 100 ? -0.632 -9.384 10.937 1.00 92.50 100 GLN A CA 1
ATOM 806 C C . GLN A 1 100 ? -1.468 -8.201 10.427 1.00 92.50 100 GLN A C 1
ATOM 808 O O . GLN A 1 100 ? -2.237 -7.561 11.149 1.00 92.50 100 GLN A O 1
ATOM 813 N N . TRP A 1 101 ? -1.313 -7.912 9.141 1.00 93.50 101 TRP A N 1
ATOM 814 C CA . TRP A 1 101 ? -1.971 -6.807 8.457 1.00 93.50 101 TRP A CA 1
ATOM 815 C C . TRP A 1 101 ? -2.737 -7.300 7.233 1.00 93.50 101 TRP A C 1
ATOM 817 O O . TRP A 1 101 ? -2.473 -8.370 6.694 1.00 93.50 101 TRP A O 1
ATOM 827 N N . VAL A 1 102 ? -3.715 -6.521 6.794 1.00 94.44 102 VAL A N 1
ATOM 828 C CA . VAL A 1 102 ? -4.545 -6.805 5.619 1.00 94.44 102 VAL A CA 1
ATOM 829 C C . VAL A 1 102 ? -4.482 -5.636 4.655 1.00 94.44 102 VAL A C 1
ATOM 831 O O . VAL A 1 102 ? -4.124 -4.521 5.031 1.00 94.44 102 VAL A O 1
ATOM 834 N N . ARG A 1 103 ? -4.834 -5.873 3.399 1.00 93.81 103 ARG A N 1
ATOM 835 C CA . ARG A 1 103 ? -5.087 -4.820 2.422 1.00 93.81 103 ARG A CA 1
ATOM 836 C C . ARG A 1 103 ? -6.584 -4.636 2.276 1.00 93.81 103 ARG A C 1
ATOM 838 O O . ARG A 1 103 ? -7.303 -5.619 2.127 1.00 93.81 103 ARG A O 1
ATOM 845 N N . ILE A 1 104 ? -7.037 -3.389 2.280 1.00 93.44 104 ILE A N 1
ATOM 846 C CA . ILE A 1 104 ? -8.439 -3.057 2.029 1.00 93.44 104 ILE A CA 1
ATOM 847 C C . ILE A 1 104 ? -8.571 -2.149 0.809 1.00 93.44 104 ILE A C 1
ATOM 849 O O . ILE A 1 104 ? -7.729 -1.277 0.591 1.00 93.44 104 ILE A O 1
ATOM 853 N N . ALA A 1 105 ? -9.640 -2.338 0.045 1.00 92.25 105 ALA A N 1
ATOM 854 C CA . ALA A 1 105 ? -10.062 -1.447 -1.031 1.00 92.25 105 ALA A CA 1
ATOM 855 C C . ALA A 1 105 ? -11.529 -1.046 -0.842 1.00 92.25 105 ALA A C 1
ATOM 857 O O . ALA A 1 105 ? -12.305 -1.783 -0.236 1.00 92.25 105 ALA A O 1
ATOM 858 N N . CYS A 1 106 ? -11.904 0.120 -1.367 1.00 90.00 106 CYS A N 1
ATOM 859 C CA . CYS A 1 106 ? -13.267 0.647 -1.333 1.00 90.00 106 CYS A CA 1
ATOM 860 C C . CYS A 1 106 ? -13.679 1.038 -2.754 1.00 90.00 106 CYS A C 1
ATOM 862 O O . CYS A 1 106 ? -13.149 2.014 -3.289 1.00 90.00 106 CYS A O 1
ATOM 864 N N . LEU A 1 107 ? -14.620 0.303 -3.360 1.00 83.31 107 LEU A N 1
ATOM 865 C CA . LEU A 1 107 ? -15.019 0.538 -4.756 1.00 83.31 107 LEU A CA 1
ATOM 866 C C . LEU A 1 107 ? -15.578 1.948 -4.980 1.00 83.31 107 LEU A C 1
ATOM 868 O O . LEU A 1 107 ? -15.324 2.539 -6.026 1.00 83.31 107 LEU A O 1
ATOM 872 N N . ASP A 1 108 ? -16.263 2.505 -3.978 1.00 80.25 108 ASP A N 1
ATOM 873 C CA . ASP A 1 108 ? -16.860 3.845 -4.036 1.00 80.25 108 ASP A CA 1
ATOM 874 C C . ASP A 1 108 ? -15.812 4.968 -4.116 1.00 80.25 108 ASP A C 1
ATOM 876 O O . ASP A 1 108 ? -16.123 6.077 -4.549 1.00 80.25 108 ASP A O 1
ATOM 880 N N . LEU A 1 109 ? -14.571 4.699 -3.692 1.00 76.19 109 LEU A N 1
ATOM 881 C CA . LEU A 1 109 ? -13.470 5.670 -3.694 1.00 76.19 109 LEU A CA 1
ATOM 882 C C . LEU A 1 109 ? -12.437 5.412 -4.794 1.00 76.19 109 LEU A C 1
ATOM 884 O O . LEU A 1 109 ? -11.659 6.305 -5.122 1.00 76.19 109 LEU A O 1
ATOM 888 N N . GLY A 1 110 ? -12.427 4.203 -5.351 1.00 71.00 110 GLY A N 1
ATOM 889 C CA . GLY A 1 110 ? -11.496 3.774 -6.384 1.00 71.00 110 GLY A CA 1
ATOM 890 C C . GLY A 1 110 ? -11.456 2.253 -6.461 1.00 71.00 110 GLY A C 1
ATOM 891 O O . GLY A 1 110 ? -11.056 1.589 -5.507 1.00 71.00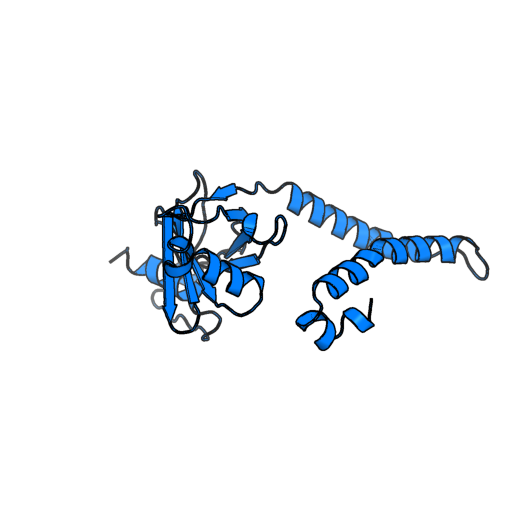 110 GLY A O 1
ATOM 892 N N . ALA A 1 111 ? -11.853 1.700 -7.608 1.00 61.41 111 ALA A N 1
ATOM 893 C CA . ALA A 1 111 ? -12.101 0.266 -7.761 1.00 61.41 111 ALA A CA 1
ATOM 894 C C . ALA A 1 111 ? -10.875 -0.644 -7.529 1.00 61.41 111 ALA A C 1
ATOM 896 O O . ALA A 1 111 ? -11.053 -1.807 -7.186 1.00 61.41 111 ALA A O 1
ATOM 897 N N . ASP A 1 112 ? -9.649 -0.120 -7.654 1.00 69.06 112 ASP A N 1
ATOM 898 C CA . ASP A 1 112 ? -8.414 -0.921 -7.645 1.00 69.06 112 ASP A CA 1
ATOM 899 C C . ASP A 1 112 ? -7.318 -0.413 -6.685 1.00 69.06 112 ASP A C 1
ATOM 901 O O . ASP A 1 112 ? -6.158 -0.827 -6.774 1.00 69.06 112 ASP A O 1
ATOM 905 N N . GLU A 1 113 ? -7.652 0.464 -5.735 1.00 84.94 113 GLU A N 1
ATOM 906 C CA . GLU A 1 113 ? -6.678 0.977 -4.760 1.00 84.94 113 GLU A CA 1
ATOM 907 C C . GLU A 1 113 ? -6.717 0.175 -3.449 1.00 84.94 113 GLU A C 1
ATOM 909 O O . GLU A 1 113 ? -7.588 0.367 -2.600 1.00 84.94 113 GLU A O 1
ATOM 914 N N . TYR A 1 114 ? -5.752 -0.738 -3.288 1.00 89.94 114 TYR A N 1
ATOM 915 C CA . TYR A 1 114 ? -5.571 -1.550 -2.079 1.00 89.94 114 TYR A CA 1
ATOM 916 C C . TYR A 1 114 ? -4.550 -0.920 -1.128 1.00 89.94 114 TYR A C 1
ATOM 918 O O . TYR A 1 114 ? -3.374 -0.773 -1.476 1.00 89.94 114 TYR A O 1
ATOM 926 N N . HIS A 1 115 ? -4.973 -0.625 0.101 1.00 91.44 115 HIS A N 1
ATOM 927 C CA . HIS A 1 115 ? -4.139 -0.003 1.131 1.00 91.44 115 HIS A CA 1
ATOM 928 C C . HIS A 1 115 ? -3.888 -0.950 2.313 1.00 91.44 115 HIS A C 1
ATOM 930 O O . HIS A 1 115 ? -4.838 -1.558 2.807 1.00 91.44 115 HIS A O 1
ATOM 936 N N . PRO A 1 116 ? -2.632 -1.093 2.776 1.00 93.88 116 PRO A N 1
ATOM 937 C CA . PRO A 1 116 ? -2.285 -1.981 3.880 1.00 93.88 116 PRO A CA 1
ATOM 938 C C . PRO A 1 116 ? -2.591 -1.355 5.248 1.00 93.88 116 PRO A C 1
ATOM 940 O O . PRO A 1 116 ? -2.207 -0.213 5.503 1.00 93.88 116 PRO A O 1
ATOM 943 N N . PHE A 1 117 ? -3.205 -2.125 6.149 1.00 94.12 117 PHE A N 1
ATOM 944 C CA . PHE A 1 117 ? -3.441 -1.750 7.544 1.00 94.12 117 PHE A CA 1
ATOM 945 C C . PHE A 1 117 ? -3.298 -2.946 8.484 1.00 94.12 117 PHE A C 1
ATOM 947 O O . PHE A 1 117 ? -3.762 -4.047 8.191 1.00 94.12 117 PHE A O 1
ATOM 954 N N . THR A 1 118 ? -2.679 -2.714 9.638 1.00 92.81 118 THR A N 1
ATOM 955 C CA . THR A 1 118 ? -2.535 -3.711 10.703 1.00 92.81 118 THR A CA 1
ATOM 956 C C . THR A 1 118 ? -3.875 -3.998 11.366 1.00 92.81 118 THR A C 1
ATOM 958 O O . THR A 1 118 ? -4.616 -3.065 11.686 1.00 92.81 118 THR A O 1
ATOM 961 N N . LEU A 1 119 ? -4.171 -5.281 11.590 1.00 92.69 119 LEU A N 1
ATOM 962 C CA . LEU A 1 119 ? -5.344 -5.704 12.351 1.00 92.69 119 LEU A CA 1
ATOM 963 C C . LEU A 1 119 ? -5.162 -5.325 13.822 1.00 92.69 119 LEU A C 1
ATOM 965 O O . LEU A 1 119 ? -4.173 -5.705 14.443 1.00 92.69 119 LEU A O 1
ATOM 969 N N . THR A 1 120 ? -6.120 -4.582 14.375 1.00 91.88 120 THR A N 1
ATOM 970 C CA . THR A 1 120 ? -6.110 -4.176 15.793 1.00 91.88 120 THR A CA 1
ATOM 971 C C . THR A 1 120 ? -6.928 -5.103 16.683 1.00 91.88 120 THR A C 1
ATOM 973 O O . THR A 1 120 ? -6.761 -5.091 17.898 1.00 91.88 120 THR A O 1
ATOM 976 N N . SER A 1 121 ? -7.796 -5.922 16.088 1.00 91.19 121 SER A N 1
ATOM 977 C CA . SER A 1 121 ? -8.551 -6.968 16.779 1.00 91.19 121 SER A CA 1
ATOM 978 C C . SER A 1 121 ? -7.647 -8.131 17.176 1.00 91.19 121 SER A C 1
ATOM 980 O O . SER A 1 121 ? -6.651 -8.428 16.499 1.00 91.19 121 SER A O 1
ATOM 982 N N . ALA A 1 122 ? -8.022 -8.854 18.224 1.00 89.69 122 ALA A N 1
ATOM 983 C CA . ALA A 1 122 ? -7.320 -10.062 18.635 1.00 89.69 122 ALA A CA 1
ATOM 984 C C . ALA A 1 122 ? -7.817 -11.300 17.850 1.00 89.69 122 ALA A C 1
ATOM 986 O O . ALA A 1 122 ? -9.005 -11.401 17.559 1.00 89.69 122 ALA A O 1
ATOM 987 N N . PRO A 1 123 ? -6.954 -12.292 17.548 1.00 89.19 123 PRO A N 1
ATOM 988 C CA . PRO A 1 123 ? -7.314 -13.470 16.742 1.00 89.19 123 PRO A CA 1
ATOM 989 C C . PRO A 1 123 ? -8.497 -14.319 17.222 1.00 89.19 123 PRO A C 1
ATOM 991 O O . PRO A 1 123 ? -8.998 -15.144 16.461 1.00 89.19 123 PRO A O 1
ATOM 994 N N . HIS A 1 124 ? -8.901 -14.172 18.482 1.00 87.44 124 HIS A N 1
ATOM 995 C CA . HIS A 1 124 ? -10.013 -14.898 19.095 1.00 87.44 124 HIS A CA 1
ATOM 996 C C . HIS A 1 124 ? -11.340 -14.127 19.022 1.00 87.44 124 HIS A C 1
ATOM 998 O O . HIS A 1 124 ? -12.370 -14.670 19.400 1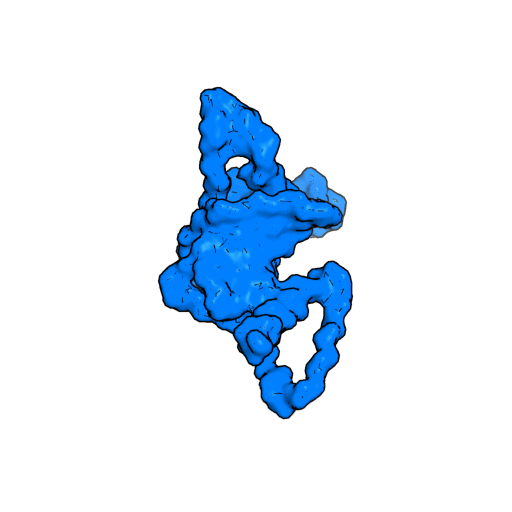.00 87.44 124 HIS A O 1
ATOM 1004 N N . GLU A 1 125 ? -11.329 -12.877 18.552 1.00 90.06 125 GLU A N 1
ATOM 1005 C CA . GLU A 1 125 ? -12.541 -12.083 18.366 1.00 90.06 125 GLU A CA 1
ATOM 1006 C C . GLU A 1 125 ? -13.286 -12.514 17.083 1.00 90.06 125 GLU A C 1
ATOM 1008 O O . GLU A 1 125 ? -12.685 -12.879 16.063 1.00 90.06 125 GLU A O 1
ATOM 1013 N N . ASP A 1 126 ? -14.620 -12.437 17.125 1.00 91.56 126 ASP A N 1
ATOM 1014 C CA . ASP A 1 126 ? -15.517 -12.753 15.995 1.00 91.56 126 ASP A CA 1
ATOM 1015 C C . ASP A 1 126 ? -15.655 -11.598 14.987 1.00 91.56 126 ASP A C 1
ATOM 1017 O O . ASP A 1 126 ? -16.361 -11.683 13.973 1.00 91.56 126 ASP A O 1
ATOM 1021 N N . PHE A 1 127 ? -14.977 -10.487 15.258 1.00 93.44 127 PHE A N 1
ATOM 1022 C CA . PHE A 1 127 ? -14.910 -9.318 14.401 1.00 93.44 127 PHE A CA 1
ATOM 1023 C C . PHE A 1 127 ? -13.457 -8.991 14.082 1.00 93.44 127 PHE A C 1
ATOM 1025 O O . PHE A 1 127 ? -12.523 -9.398 14.769 1.00 93.44 127 PHE A O 1
ATOM 1032 N N . LEU A 1 128 ? -13.279 -8.220 13.023 1.00 94.62 128 LEU A N 1
ATOM 1033 C CA . LEU A 1 128 ? -11.996 -7.655 12.658 1.00 94.62 128 LEU A CA 1
ATOM 1034 C C . LEU A 1 128 ? -12.076 -6.139 12.810 1.00 94.62 128 LEU A C 1
ATOM 1036 O O . LEU A 1 128 ? -13.103 -5.532 12.491 1.00 94.62 128 LEU A O 1
ATOM 1040 N N . SER A 1 129 ? -11.006 -5.531 13.319 1.00 94.75 129 SER A N 1
ATOM 1041 C CA . SER A 1 129 ? -10.935 -4.080 13.485 1.00 94.75 129 SER A CA 1
ATOM 1042 C C . SER A 1 129 ? -9.663 -3.485 12.893 1.00 94.75 129 SER A C 1
ATOM 1044 O O . SER A 1 129 ? -8.603 -4.115 12.889 1.00 94.75 129 SER A O 1
ATOM 1046 N N . LEU A 1 130 ? -9.791 -2.258 12.386 1.00 95.19 130 LEU A N 1
ATOM 1047 C CA . LEU A 1 130 ? -8.709 -1.456 11.821 1.00 95.19 130 LEU A CA 1
ATOM 1048 C C . LEU A 1 130 ? -8.781 -0.029 12.355 1.00 95.19 130 LEU A C 1
ATOM 1050 O O . LEU A 1 130 ? -9.864 0.544 12.472 1.00 95.19 130 LEU A O 1
ATOM 1054 N N . HIS A 1 131 ? -7.617 0.571 12.592 1.00 94.12 131 HIS A N 1
ATOM 1055 C CA . HIS A 1 131 ? -7.487 1.977 12.966 1.00 94.12 131 HIS A CA 1
ATOM 1056 C C . HIS A 1 131 ? -6.686 2.721 11.900 1.00 94.12 131 HIS A C 1
ATOM 1058 O O . HIS A 1 131 ? -5.477 2.541 11.755 1.00 94.12 131 HIS A O 1
ATOM 1064 N N . ILE A 1 132 ? -7.369 3.568 11.134 1.00 93.94 132 ILE A N 1
ATOM 1065 C CA . ILE A 1 132 ? -6.813 4.218 9.946 1.00 93.94 132 ILE A CA 1
ATOM 1066 C C . ILE A 1 132 ? -6.593 5.698 10.235 1.00 93.94 132 ILE A C 1
ATOM 1068 O O . ILE A 1 132 ? -7.545 6.434 10.485 1.00 93.94 132 ILE A O 1
ATOM 1072 N N . ARG A 1 133 ? -5.345 6.168 10.164 1.00 93.00 133 ARG A N 1
ATOM 1073 C CA . ARG A 1 133 ? -5.036 7.602 10.268 1.00 93.00 133 ARG A CA 1
ATOM 1074 C C . ARG A 1 133 ? -5.276 8.301 8.925 1.00 93.00 133 ARG A C 1
ATOM 1076 O O . ARG A 1 133 ? -4.770 7.859 7.892 1.00 93.00 133 ARG A O 1
ATOM 1083 N N . ALA A 1 134 ? -5.993 9.419 8.943 1.00 91.31 134 ALA A N 1
ATOM 1084 C CA . ALA A 1 134 ? -6.259 10.243 7.769 1.00 91.31 134 ALA A CA 1
ATOM 1085 C C . ALA A 1 134 ? -5.023 11.087 7.402 1.00 91.31 134 ALA A C 1
ATOM 1087 O O . ALA A 1 134 ? -4.834 12.196 7.892 1.00 91.31 134 ALA A O 1
ATOM 1088 N N . VAL A 1 135 ? -4.148 10.522 6.567 1.00 88.12 135 VAL A N 1
ATOM 1089 C CA . VAL A 1 135 ? -2.867 11.130 6.145 1.00 88.12 135 VAL A CA 1
ATOM 1090 C C . VAL A 1 135 ? -2.782 11.415 4.646 1.00 88.12 135 VAL A C 1
ATOM 1092 O O . VAL A 1 135 ? -1.914 12.170 4.215 1.00 88.12 135 VAL A O 1
ATOM 1095 N N . GLY A 1 136 ? -3.649 10.808 3.838 1.00 84.38 136 GLY A N 1
ATOM 1096 C CA . GLY A 1 136 ? -3.634 10.936 2.384 1.00 84.38 136 GLY A CA 1
ATOM 1097 C C . GLY A 1 136 ? -5.045 10.959 1.804 1.00 84.38 136 GLY A C 1
ATOM 1098 O O . GLY A 1 136 ? -6.002 10.744 2.548 1.00 84.38 136 GLY A O 1
ATOM 1099 N N . PRO A 1 137 ? -5.186 11.209 0.489 1.00 84.56 137 PRO A N 1
ATOM 1100 C CA . PRO A 1 137 ? -6.492 11.364 -0.150 1.00 84.56 137 PRO A CA 1
ATOM 1101 C C . PRO A 1 137 ? -7.419 10.177 0.117 1.00 84.56 137 PRO A C 1
ATOM 1103 O O . PRO A 1 137 ? -8.531 10.361 0.591 1.00 84.56 137 PRO A O 1
ATOM 1106 N N . TRP A 1 138 ? -6.924 8.949 -0.066 1.00 88.44 138 TRP A N 1
ATOM 1107 C CA . TRP A 1 138 ? -7.719 7.742 0.156 1.00 88.44 138 TRP A CA 1
ATOM 1108 C C . TRP A 1 138 ? -8.191 7.593 1.615 1.00 88.44 138 TRP A C 1
ATOM 1110 O O . TRP A 1 138 ? -9.365 7.331 1.869 1.00 88.44 138 TRP A O 1
ATOM 1120 N N . THR A 1 139 ? -7.309 7.818 2.598 1.00 91.00 139 THR A N 1
ATOM 1121 C CA . THR A 1 139 ? -7.660 7.667 4.023 1.00 91.00 139 THR A CA 1
ATOM 1122 C C . THR A 1 139 ? -8.547 8.798 4.544 1.00 91.00 139 THR A C 1
ATOM 1124 O O . THR A 1 139 ? -9.381 8.557 5.417 1.00 91.00 139 THR A O 1
ATOM 1127 N N . MET A 1 140 ? -8.416 10.010 3.994 1.00 89.94 140 MET A N 1
ATOM 1128 C CA . MET A 1 140 ? -9.343 11.121 4.242 1.00 89.94 140 MET A CA 1
ATOM 1129 C C . MET A 1 140 ? -10.726 10.830 3.649 1.00 89.94 140 MET A C 1
ATOM 1131 O O . MET A 1 140 ? -11.722 10.936 4.359 1.00 89.94 140 MET A O 1
ATOM 1135 N N . ASN A 1 141 ? -10.789 10.345 2.408 1.00 89.19 141 ASN A N 1
ATOM 1136 C CA . ASN A 1 141 ? -12.051 10.014 1.751 1.00 89.19 141 ASN A CA 1
ATOM 1137 C C . ASN A 1 141 ? -12.804 8.876 2.463 1.00 89.19 141 ASN A C 1
ATOM 1139 O O . ASN A 1 141 ? -14.019 8.954 2.617 1.00 89.19 141 ASN A O 1
ATOM 1143 N N . ILE A 1 142 ? -12.105 7.841 2.956 1.00 90.69 142 ILE A N 1
ATOM 1144 C CA . ILE A 1 142 ? -12.725 6.800 3.800 1.00 90.69 142 ILE A CA 1
ATOM 1145 C C . ILE A 1 142 ? -13.328 7.408 5.065 1.00 90.69 142 ILE A C 1
ATOM 1147 O O . ILE A 1 142 ? -14.448 7.061 5.432 1.00 90.69 142 ILE A O 1
ATOM 1151 N N . ARG A 1 143 ? -12.600 8.314 5.731 1.00 92.00 143 ARG A N 1
ATOM 1152 C CA . ARG A 1 143 ? -13.078 8.986 6.945 1.00 92.00 143 ARG A CA 1
ATOM 1153 C C . ARG A 1 143 ? -14.361 9.775 6.684 1.00 92.00 143 ARG A C 1
ATOM 1155 O O . ARG A 1 143 ? -15.277 9.699 7.494 1.00 92.00 143 ARG A O 1
ATOM 1162 N N . GLU A 1 144 ? -14.423 10.500 5.574 1.00 89.69 144 GLU A N 1
ATOM 1163 C CA . GLU A 1 144 ? -15.612 11.253 5.166 1.00 89.69 144 GLU A CA 1
ATOM 1164 C C . GLU A 1 144 ? -16.771 10.330 4.772 1.00 89.69 144 GLU A C 1
ATOM 1166 O O . GLU A 1 144 ? -17.913 10.583 5.149 1.00 89.69 144 GLU A O 1
ATOM 1171 N N . ALA A 1 145 ? -16.488 9.224 4.075 1.00 87.88 145 ALA A N 1
ATOM 1172 C CA . ALA A 1 145 ? -17.501 8.264 3.636 1.00 87.88 145 ALA A CA 1
ATOM 1173 C C . ALA A 1 145 ? -18.216 7.557 4.800 1.00 87.88 145 ALA A C 1
ATOM 1175 O O . ALA A 1 145 ? -19.366 7.144 4.648 1.00 87.88 145 ALA A O 1
ATOM 1176 N N . VAL A 1 146 ? -17.552 7.424 5.952 1.00 89.69 146 VAL A N 1
ATOM 1177 C CA . VAL A 1 146 ? -18.134 6.839 7.171 1.00 89.69 146 VAL A CA 1
ATOM 1178 C C . VAL A 1 146 ? -18.577 7.885 8.199 1.00 89.69 146 VAL A C 1
ATOM 1180 O O . VAL A 1 146 ? -19.051 7.506 9.271 1.00 89.69 146 VAL A O 1
ATOM 1183 N N . ASP A 1 147 ? -18.431 9.184 7.907 1.00 88.69 147 ASP A N 1
ATOM 1184 C CA . ASP A 1 147 ? -18.860 10.251 8.814 1.00 88.69 147 ASP A CA 1
ATOM 1185 C C . ASP A 1 147 ? -20.390 10.208 8.968 1.00 88.69 147 ASP A C 1
ATOM 1187 O O . ASP A 1 147 ? -21.111 10.317 7.968 1.00 88.69 147 ASP A O 1
ATOM 1191 N N . PRO A 1 148 ? -20.923 10.105 10.202 1.00 80.81 148 PRO A N 1
ATOM 1192 C CA . PRO A 1 148 ? -22.358 10.179 10.446 1.00 80.81 148 PRO A CA 1
ATOM 1193 C C . PRO A 1 148 ? -23.011 11.384 9.763 1.00 80.81 148 PRO A C 1
ATOM 1195 O O . PRO A 1 148 ? -24.079 11.252 9.174 1.00 80.81 148 PRO A O 1
ATOM 1198 N N . LYS A 1 149 ? -22.366 12.555 9.746 1.00 78.31 149 LYS A N 1
ATOM 1199 C CA . LYS A 1 149 ? -22.916 13.752 9.091 1.00 78.31 149 LYS A CA 1
ATOM 1200 C C . LYS A 1 149 ? -23.050 13.587 7.579 1.00 78.31 149 LYS A C 1
ATOM 1202 O O . LYS A 1 149 ? -23.967 14.164 6.999 1.00 78.31 149 LYS A O 1
ATOM 1207 N N . ALA A 1 150 ? -22.151 12.835 6.948 1.00 71.62 150 ALA A N 1
ATOM 1208 C CA . ALA A 1 150 ? -22.220 12.525 5.524 1.00 71.62 150 ALA A CA 1
ATOM 1209 C C . ALA A 1 150 ? -23.288 11.458 5.240 1.00 71.62 150 ALA A C 1
ATOM 1211 O O . ALA A 1 150 ? -24.048 11.597 4.285 1.00 71.62 150 ALA A O 1
ATOM 1212 N N . LEU A 1 151 ? -23.414 10.451 6.109 1.00 70.94 151 LEU A N 1
ATOM 1213 C CA . LEU A 1 151 ? -24.427 9.390 5.999 1.00 70.94 151 LEU A CA 1
ATOM 1214 C C . LEU A 1 151 ? -25.865 9.911 6.173 1.00 70.94 151 LEU A C 1
ATOM 1216 O O . LEU A 1 151 ? -26.797 9.339 5.610 1.00 70.94 151 LEU A O 1
ATOM 1220 N N . HIS A 1 152 ? -26.041 11.017 6.905 1.00 65.62 152 HIS A N 1
ATOM 1221 C CA . HIS A 1 152 ? -27.338 11.667 7.136 1.00 65.62 152 HIS A CA 1
ATOM 1222 C C . HIS A 1 152 ? -27.604 12.870 6.205 1.00 65.62 152 HIS A C 1
ATOM 1224 O O . HIS A 1 152 ? -28.663 13.494 6.301 1.00 65.62 152 HIS A O 1
ATOM 1230 N N . LYS A 1 153 ? -26.674 13.225 5.303 1.00 54.59 153 LYS A N 1
ATOM 1231 C CA . LYS A 1 153 ? -26.849 14.310 4.320 1.00 54.59 153 LYS A CA 1
ATOM 1232 C C . LYS A 1 153 ? -27.287 13.741 2.967 1.00 54.59 153 LYS A C 1
ATOM 1234 O O . LYS A 1 153 ? -26.461 13.331 2.158 1.00 54.59 153 LYS A O 1
ATOM 1239 N N . GLY A 1 154 ? -28.591 13.768 2.695 1.00 56.72 154 GLY A N 1
ATOM 1240 C CA . GLY A 1 154 ? -29.158 13.398 1.396 1.00 56.72 154 GLY A CA 1
ATOM 1241 C C . GLY A 1 154 ? -30.675 13.204 1.438 1.00 56.72 154 GLY A C 1
ATOM 1242 O O . GLY A 1 154 ? -31.281 13.244 2.503 1.00 56.72 154 GLY A O 1
ATOM 1243 N N . ALA A 1 155 ? -31.292 12.977 0.273 1.00 53.19 155 ALA A N 1
ATOM 1244 C CA . ALA A 1 155 ? -32.725 12.664 0.146 1.00 53.19 155 ALA A CA 1
ATOM 1245 C C . ALA A 1 155 ? -33.115 11.307 0.775 1.00 53.19 155 ALA A C 1
ATOM 1247 O O . ALA A 1 155 ? -34.294 11.031 0.976 1.00 53.19 155 ALA A O 1
ATOM 1248 N N . VAL A 1 156 ? -32.122 10.473 1.096 1.00 55.03 156 VAL A N 1
ATOM 1249 C CA . VAL A 1 156 ? -32.269 9.180 1.764 1.00 55.03 156 VAL A CA 1
ATOM 1250 C C . VAL A 1 156 ? -31.659 9.316 3.157 1.00 55.03 156 VAL A C 1
ATOM 1252 O O . VAL A 1 156 ? -30.448 9.500 3.282 1.00 55.03 156 VAL A O 1
ATOM 1255 N N . ARG A 1 157 ? -32.496 9.269 4.200 1.00 56.84 157 ARG A N 1
ATOM 1256 C CA . ARG A 1 157 ? -32.023 9.072 5.579 1.00 56.84 157 ARG A CA 1
ATOM 1257 C C . ARG A 1 157 ? -31.371 7.689 5.659 1.00 56.84 157 ARG A C 1
ATOM 1259 O O . ARG A 1 157 ? -31.907 6.745 5.089 1.00 56.84 157 ARG A O 1
ATOM 1266 N N . ASP A 1 158 ? -30.236 7.601 6.348 1.00 66.38 158 ASP A N 1
ATOM 1267 C CA . ASP A 1 158 ? -29.524 6.351 6.649 1.00 66.38 158 ASP A CA 1
ATOM 1268 C C . ASP A 1 158 ? -28.877 5.666 5.431 1.00 66.38 158 ASP A C 1
ATOM 1270 O O . ASP A 1 158 ? -29.126 4.494 5.135 1.00 66.38 158 ASP A O 1
ATOM 1274 N N . LYS A 1 159 ? -28.000 6.386 4.712 1.00 75.12 159 LYS A N 1
ATOM 1275 C CA . LYS A 1 159 ? -27.149 5.755 3.688 1.00 75.12 159 LYS A CA 1
ATOM 1276 C C . LYS A 1 159 ? -26.331 4.617 4.337 1.00 75.12 159 LYS A C 1
ATOM 1278 O O . LYS A 1 159 ? -25.728 4.850 5.384 1.00 75.12 159 LYS A O 1
ATOM 1283 N N . PRO A 1 160 ? -26.272 3.407 3.748 1.00 83.75 160 PRO A N 1
ATOM 1284 C CA . PRO A 1 160 ? -25.455 2.325 4.288 1.00 83.75 160 PRO A CA 1
ATOM 1285 C C . PRO A 1 160 ? -23.963 2.648 4.164 1.00 83.75 160 PRO A C 1
ATOM 1287 O O . PRO A 1 160 ? -23.544 3.405 3.284 1.00 83.75 160 PRO A O 1
ATOM 1290 N N . TYR A 1 161 ? -23.152 2.038 5.028 1.00 89.12 161 TYR A N 1
ATOM 1291 C CA . TYR A 1 161 ? -21.700 2.119 4.914 1.00 89.12 161 TYR A CA 1
ATOM 1292 C C . TYR A 1 161 ? -21.204 1.576 3.563 1.00 89.12 161 TYR A C 1
ATOM 1294 O O . TYR A 1 161 ? -21.806 0.642 3.019 1.00 89.12 161 TYR A O 1
ATOM 1302 N N . PRO A 1 162 ? -20.089 2.116 3.034 1.00 89.00 162 PRO A N 1
ATOM 1303 C CA . PRO A 1 162 ? -19.487 1.594 1.817 1.00 89.00 162 PRO A CA 1
ATOM 1304 C C . PRO A 1 162 ? -18.998 0.155 2.020 1.00 89.00 162 PRO A C 1
ATOM 1306 O O . PRO A 1 162 ? -18.554 -0.235 3.106 1.00 89.00 162 PRO A O 1
ATOM 130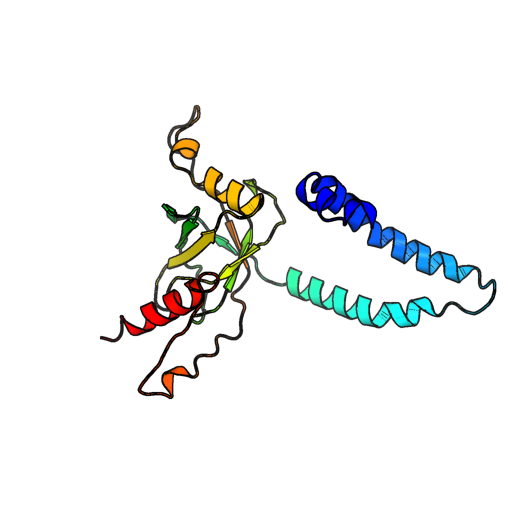9 N N . LYS A 1 163 ? -19.061 -0.633 0.948 1.00 89.75 163 LYS A N 1
ATOM 1310 C CA . LYS A 1 163 ? -18.534 -2.001 0.918 1.00 89.75 163 LYS A CA 1
ATOM 1311 C C . LYS A 1 163 ? -17.020 -1.973 0.739 1.00 89.75 163 LYS A C 1
ATOM 1313 O O . LYS A 1 163 ? -16.504 -1.207 -0.078 1.00 89.75 163 LYS A O 1
ATOM 1318 N N . LEU A 1 164 ? -16.318 -2.829 1.476 1.00 91.75 164 LEU A N 1
ATOM 1319 C CA . LEU A 1 164 ? -14.866 -2.951 1.390 1.00 91.75 164 LEU A CA 1
ATOM 1320 C C . LEU A 1 164 ? -14.467 -4.331 0.861 1.00 91.75 164 LEU A C 1
ATOM 1322 O O . LEU A 1 164 ? -15.181 -5.311 1.048 1.00 91.75 164 LEU A O 1
ATOM 1326 N N . TYR A 1 165 ? -13.301 -4.411 0.229 1.00 92.69 165 TYR A N 1
ATOM 1327 C CA . TYR A 1 165 ? -12.685 -5.663 -0.208 1.00 92.69 165 TYR A CA 1
ATOM 1328 C C . TYR A 1 165 ? -11.419 -5.904 0.592 1.00 92.69 165 TYR A C 1
ATOM 1330 O O . TYR A 1 165 ? -10.536 -5.051 0.599 1.00 92.69 165 TYR A O 1
ATOM 1338 N N . LEU A 1 166 ? -11.328 -7.064 1.228 1.00 92.38 166 LEU A N 1
ATOM 1339 C CA . LEU A 1 166 ? -10.214 -7.489 2.059 1.00 92.38 166 LEU A CA 1
ATOM 1340 C C . LEU A 1 166 ? -9.332 -8.493 1.306 1.00 92.38 166 LEU A C 1
ATOM 1342 O O . LEU A 1 166 ? -9.826 -9.460 0.728 1.00 92.38 166 LEU A O 1
ATOM 1346 N N . ASP A 1 167 ? -8.023 -8.268 1.349 1.00 92.69 167 ASP A N 1
ATOM 1347 C CA . ASP A 1 167 ? -6.971 -9.163 0.855 1.00 92.69 167 ASP A CA 1
ATOM 1348 C C . ASP A 1 167 ? -5.957 -9.403 1.989 1.00 92.69 167 ASP A C 1
ATOM 1350 O O . ASP A 1 167 ? -5.519 -8.456 2.648 1.00 92.69 167 ASP A O 1
ATOM 1354 N N . GLY A 1 168 ? -5.611 -10.662 2.260 1.00 90.62 168 GLY A N 1
ATOM 1355 C CA . GLY A 1 168 ? -4.750 -11.063 3.377 1.00 90.62 168 GLY A CA 1
ATOM 1356 C C . GLY A 1 168 ? -5.271 -12.292 4.134 1.00 90.62 168 GLY A C 1
ATOM 1357 O O . GLY A 1 168 ? -6.196 -12.953 3.659 1.00 90.62 168 GLY A O 1
ATOM 1358 N N . PRO A 1 169 ? -4.703 -12.602 5.314 1.00 92.25 169 PRO A N 1
ATOM 1359 C CA . PRO A 1 169 ? -3.737 -11.799 6.074 1.00 92.25 169 PRO A CA 1
ATOM 1360 C C . PRO A 1 169 ? -2.306 -11.839 5.514 1.00 92.25 169 PRO A C 1
ATOM 1362 O O . PRO A 1 169 ? -1.901 -12.776 4.830 1.00 92.25 169 PRO A O 1
ATOM 1365 N N . PHE A 1 170 ? -1.527 -10.812 5.843 1.00 91.06 170 PHE A N 1
ATOM 1366 C CA . PHE A 1 170 ? -0.113 -10.661 5.510 1.00 91.06 170 PHE A CA 1
ATOM 1367 C C . PHE A 1 170 ? 0.733 -10.457 6.770 1.00 91.06 170 PHE A C 1
ATOM 1369 O O . PHE A 1 170 ? 0.262 -9.958 7.791 1.00 91.06 170 PHE A O 1
ATOM 1376 N N . GLY A 1 171 ? 2.017 -10.798 6.669 1.00 87.38 171 GLY A N 1
ATOM 1377 C CA . GLY A 1 171 ? 2.960 -10.775 7.785 1.00 87.38 171 GLY A CA 1
ATOM 1378 C C . GLY A 1 171 ? 3.138 -12.161 8.396 1.00 87.38 171 GLY A C 1
ATOM 1379 O O . GLY A 1 171 ? 2.252 -13.005 8.338 1.00 87.38 171 GLY A O 1
ATOM 1380 N N . GLU A 1 172 ? 4.309 -12.417 8.962 1.00 78.06 172 GLU A N 1
ATOM 1381 C CA . GLU A 1 172 ? 4.699 -13.764 9.394 1.00 78.06 172 GLU A CA 1
ATOM 1382 C C . GLU A 1 172 ? 4.147 -14.127 10.788 1.00 78.06 172 GLU A C 1
ATOM 1384 O O . GLU A 1 172 ? 4.081 -15.298 11.157 1.00 78.06 172 GLU A O 1
ATOM 1389 N N . GLY A 1 173 ? 3.654 -13.129 11.539 1.00 76.12 173 GLY A N 1
ATOM 1390 C CA . GLY A 1 173 ? 3.020 -13.334 12.842 1.00 76.12 173 GLY A CA 1
ATOM 1391 C C . GLY A 1 173 ? 3.959 -14.022 13.832 1.00 76.12 173 GLY A C 1
ATOM 1392 O O . GLY A 1 173 ? 3.555 -14.992 14.479 1.00 76.12 173 GLY A O 1
ATOM 1393 N N . HIS A 1 174 ? 5.214 -13.561 13.905 1.00 79.31 174 HIS A N 1
ATOM 1394 C CA . HIS A 1 174 ? 6.213 -14.059 14.853 1.00 79.31 174 HIS A CA 1
ATOM 1395 C C . HIS A 1 174 ? 5.719 -13.831 16.282 1.00 79.31 174 HIS A C 1
ATOM 1397 O O . HIS A 1 174 ? 5.579 -12.698 16.735 1.00 79.31 174 HIS A O 1
ATOM 1403 N N . GLN A 1 175 ? 5.415 -14.917 16.990 1.00 77.94 175 GLN A N 1
ATOM 1404 C CA . GLN A 1 175 ? 4.869 -14.883 18.347 1.00 77.94 175 GLN A CA 1
ATOM 1405 C C . GLN A 1 175 ? 5.744 -15.689 19.305 1.00 77.94 175 GLN A C 1
ATOM 1407 O O . GLN A 1 175 ? 5.264 -16.509 20.079 1.00 77.94 175 GLN A O 1
ATOM 1412 N N . ASP A 1 176 ? 7.052 -15.462 19.265 1.00 81.50 176 ASP A N 1
ATOM 1413 C CA . ASP A 1 176 ? 7.981 -16.130 20.183 1.00 81.50 176 ASP A CA 1
ATOM 1414 C C . ASP A 1 176 ? 7.849 -15.649 21.632 1.00 81.50 176 ASP A C 1
ATOM 1416 O O . ASP A 1 176 ? 8.431 -16.236 22.540 1.00 81.50 176 ASP A O 1
ATOM 1420 N N . TRP A 1 177 ? 7.032 -14.625 21.872 1.00 79.38 177 TRP A N 1
ATOM 1421 C CA . TRP A 1 177 ? 6.796 -14.068 23.193 1.00 79.38 177 TRP A CA 1
ATOM 1422 C C . TRP A 1 177 ? 6.165 -15.052 24.190 1.00 79.38 177 TRP A C 1
ATOM 1424 O O . TRP A 1 177 ? 6.381 -14.882 25.382 1.00 79.38 177 TRP A O 1
ATOM 1434 N N . TYR A 1 178 ? 5.468 -16.114 23.749 1.00 78.38 178 TYR A N 1
ATOM 1435 C CA . TYR A 1 178 ? 4.958 -17.164 24.659 1.00 78.38 178 TYR A CA 1
ATOM 1436 C C . TYR A 1 178 ? 6.066 -17.914 25.400 1.00 78.38 178 TYR A C 1
ATOM 1438 O O . TYR A 1 178 ? 5.800 -18.589 26.390 1.00 78.38 178 TYR A O 1
ATOM 1446 N N . LYS A 1 179 ? 7.298 -17.854 24.887 1.00 86.44 179 LYS A N 1
ATOM 1447 C CA . LYS A 1 179 ? 8.451 -18.558 25.454 1.00 86.44 179 LYS A CA 1
ATOM 1448 C C . LYS A 1 179 ? 9.021 -17.852 26.687 1.00 86.44 179 LYS A C 1
ATOM 1450 O O . LYS A 1 179 ? 9.919 -18.399 27.320 1.00 86.44 179 LYS A O 1
ATOM 1455 N N . TYR A 1 180 ? 8.537 -16.653 27.009 1.00 85.62 180 TYR A N 1
ATOM 1456 C CA . TYR A 1 180 ? 9.069 -15.810 28.072 1.00 85.62 180 TYR A CA 1
ATOM 1457 C C . TYR A 1 180 ? 7.992 -15.522 29.120 1.00 85.62 180 TYR A C 1
ATOM 1459 O O . TYR A 1 180 ? 6.847 -15.240 28.783 1.00 85.62 180 TYR A O 1
ATOM 1467 N N . GLU A 1 181 ? 8.377 -15.569 30.395 1.00 85.81 181 GLU A N 1
ATOM 1468 C CA . GLU A 1 181 ? 7.501 -15.252 31.533 1.00 85.81 181 GLU A CA 1
ATOM 1469 C C . GLU A 1 181 ? 7.180 -13.751 31.611 1.00 85.81 181 GLU A C 1
ATOM 1471 O O . GLU A 1 181 ? 6.060 -13.359 31.927 1.00 85.81 181 GLU A O 1
ATOM 1476 N N . TRP A 1 182 ? 8.156 -12.908 31.261 1.00 84.12 182 TRP A N 1
ATOM 1477 C CA . TRP A 1 182 ? 8.041 -11.452 31.277 1.00 84.12 182 TRP A CA 1
ATOM 1478 C C . TRP A 1 182 ? 8.229 -10.894 29.868 1.00 84.12 182 TRP A C 1
ATOM 1480 O O . TRP A 1 182 ? 9.200 -11.225 29.185 1.00 84.12 182 TRP A O 1
ATOM 1490 N N . LEU A 1 183 ? 7.319 -10.014 29.445 1.00 83.81 183 LEU A N 1
ATOM 1491 C CA . LEU A 1 183 ? 7.347 -9.379 28.130 1.00 83.81 183 LEU A CA 1
ATOM 1492 C C . LEU A 1 183 ? 7.256 -7.857 28.260 1.00 83.81 183 LEU A C 1
ATOM 1494 O O . LEU A 1 183 ? 6.314 -7.327 28.843 1.00 83.81 183 LEU A O 1
ATOM 1498 N N . TYR A 1 184 ? 8.199 -7.158 27.630 1.00 84.44 184 TYR A N 1
ATOM 1499 C CA . TYR A 1 184 ? 8.156 -5.708 27.460 1.00 84.44 184 TYR A CA 1
ATOM 1500 C C . TYR A 1 184 ? 7.840 -5.384 25.999 1.00 84.44 184 TYR A C 1
ATOM 1502 O O . TYR A 1 184 ? 8.679 -5.560 25.117 1.00 84.44 184 TYR A O 1
ATOM 1510 N N . LEU A 1 185 ? 6.621 -4.912 25.736 1.00 82.00 185 LEU A N 1
ATOM 1511 C CA . LEU A 1 185 ? 6.215 -4.439 24.413 1.00 82.00 185 LEU A CA 1
ATOM 1512 C C . LEU A 1 185 ? 6.560 -2.954 24.277 1.00 82.00 185 LEU A C 1
ATOM 1514 O O . LEU A 1 185 ? 5.985 -2.110 24.962 1.00 82.00 185 LEU A O 1
ATOM 1518 N N . ILE A 1 186 ? 7.490 -2.630 23.379 1.00 82.69 186 ILE A N 1
ATOM 1519 C CA . ILE A 1 186 ? 7.898 -1.252 23.084 1.00 82.69 186 ILE A CA 1
ATOM 1520 C C . ILE A 1 186 ? 7.409 -0.898 21.683 1.00 82.69 186 ILE A C 1
ATOM 1522 O O . ILE A 1 186 ? 7.696 -1.607 20.723 1.00 82.69 186 ILE A O 1
ATOM 1526 N N . SER A 1 187 ? 6.697 0.219 21.549 1.00 75.69 187 SER A N 1
ATOM 1527 C CA . SER A 1 187 ? 6.260 0.729 20.249 1.00 75.69 187 SER A CA 1
ATOM 1528 C C . SER A 1 187 ? 6.353 2.241 20.181 1.00 75.69 187 SER A C 1
ATOM 1530 O O . SER A 1 187 ? 6.113 2.941 21.162 1.00 75.69 187 SER A O 1
ATOM 1532 N N . SER A 1 188 ? 6.641 2.752 18.985 1.00 77.25 188 SER A N 1
ATOM 1533 C CA . SER A 1 188 ? 6.516 4.173 18.678 1.00 77.25 188 SER A CA 1
ATOM 1534 C C . SER A 1 188 ? 5.084 4.521 18.261 1.00 77.25 188 SER A C 1
ATOM 1536 O O . SER A 1 188 ? 4.290 3.657 17.882 1.00 77.25 188 SER A O 1
ATOM 1538 N N . THR A 1 189 ? 4.747 5.809 18.294 1.00 66.88 189 THR A N 1
ATOM 1539 C CA . THR A 1 189 ? 3.398 6.348 18.042 1.00 66.88 189 THR A CA 1
ATOM 1540 C C . THR A 1 189 ? 2.834 6.039 16.646 1.00 66.88 189 THR A C 1
ATOM 1542 O O . THR A 1 189 ? 1.633 6.200 16.413 1.00 66.88 189 THR A O 1
ATOM 1545 N N . SER A 1 190 ? 3.670 5.629 15.686 1.00 62.69 190 SER A N 1
ATOM 1546 C CA . SER A 1 190 ? 3.233 5.174 14.357 1.00 62.69 190 SER A CA 1
ATOM 1547 C C . SER A 1 190 ? 2.898 3.680 14.298 1.00 62.69 190 SER A C 1
ATOM 1549 O O . SER A 1 190 ? 2.202 3.277 13.372 1.00 62.69 190 SER A O 1
ATOM 1551 N N . HIS A 1 191 ? 3.342 2.883 15.276 1.00 61.12 191 HIS A N 1
ATOM 1552 C CA . HIS A 1 191 ? 3.211 1.419 15.295 1.00 61.12 191 HIS A CA 1
ATOM 1553 C C . HIS A 1 191 ? 2.370 0.873 16.459 1.00 61.12 191 HIS A C 1
ATOM 1555 O O . HIS A 1 191 ? 2.251 -0.338 16.593 1.00 61.12 191 HIS A O 1
ATOM 1561 N N . LEU A 1 192 ? 1.720 1.737 17.255 1.00 65.19 192 LEU A N 1
ATOM 1562 C CA . LEU A 1 192 ? 0.953 1.349 18.457 1.00 65.19 192 LEU A CA 1
ATOM 1563 C C . LEU A 1 192 ? -0.155 0.305 18.222 1.00 65.19 192 LEU A C 1
ATOM 1565 O O . LEU A 1 192 ? -0.610 -0.329 19.168 1.00 65.19 192 LEU A O 1
ATOM 1569 N N . LEU A 1 193 ? -0.578 0.113 16.974 1.00 62.97 193 LEU A N 1
ATOM 1570 C CA . LEU A 1 193 ? -1.673 -0.781 16.602 1.00 62.97 193 LEU A CA 1
ATOM 1571 C C . LEU A 1 193 ? -1.312 -2.272 16.726 1.00 62.97 193 LEU A C 1
ATOM 1573 O O . LEU A 1 193 ? -2.162 -3.083 17.084 1.00 62.97 193 LEU A O 1
ATOM 1577 N N . GLU A 1 194 ? -0.056 -2.639 16.470 1.00 60.25 194 GLU A N 1
ATOM 1578 C CA . GLU A 1 194 ? 0.418 -4.025 16.591 1.00 60.25 194 GLU A CA 1
ATOM 1579 C C . GLU A 1 194 ? 0.515 -4.496 18.059 1.00 60.25 194 GLU A C 1
ATOM 1581 O O . GLU A 1 194 ? -0.043 -5.556 18.380 1.00 60.25 194 GLU A O 1
ATOM 1586 N N . PRO A 1 195 ? 1.114 -3.713 18.981 1.00 61.16 195 PRO A N 1
ATOM 1587 C CA . PRO A 1 195 ? 1.056 -3.994 20.409 1.00 61.16 195 PRO A CA 1
ATOM 1588 C C . PRO A 1 195 ? -0.366 -4.044 20.959 1.00 61.16 195 PRO A C 1
ATOM 1590 O O . PRO A 1 195 ? -0.600 -4.873 21.823 1.00 61.16 195 PRO A O 1
ATOM 1593 N N . ASP A 1 196 ? -1.314 -3.230 20.472 1.00 68.75 196 ASP A N 1
ATOM 1594 C CA . ASP A 1 196 ? -2.710 -3.269 20.954 1.00 68.75 196 ASP A CA 1
ATOM 1595 C C . ASP A 1 196 ? -3.367 -4.627 20.641 1.00 68.75 196 ASP A C 1
ATOM 1597 O O . ASP A 1 196 ? -3.905 -5.286 21.532 1.00 68.75 196 ASP A O 1
ATOM 1601 N N . SER A 1 197 ? -3.207 -5.128 19.408 1.00 63.97 197 SER A N 1
ATOM 1602 C CA . SER A 1 197 ? -3.696 -6.466 19.022 1.00 63.97 197 SER A CA 1
ATOM 1603 C C . SER A 1 197 ? -3.048 -7.607 19.822 1.00 63.97 197 SER A C 1
ATOM 1605 O O . SER A 1 197 ? -3.648 -8.664 20.042 1.00 63.97 197 SER A O 1
ATOM 1607 N N . THR A 1 198 ? -1.797 -7.408 20.247 1.00 69.00 198 THR A N 1
ATOM 1608 C CA . THR A 1 198 ? -1.031 -8.381 21.030 1.00 69.00 198 THR A CA 1
ATOM 1609 C C . THR A 1 198 ? -1.428 -8.312 22.504 1.00 69.00 198 THR A C 1
ATOM 1611 O O . THR A 1 198 ? -1.712 -9.344 23.100 1.00 69.00 198 THR A O 1
ATOM 1614 N N . ALA A 1 199 ? -1.551 -7.112 23.072 1.00 73.44 199 ALA A N 1
ATOM 1615 C CA . ALA A 1 199 ? -1.961 -6.865 24.451 1.00 73.44 199 ALA A CA 1
ATOM 1616 C C . ALA A 1 199 ? -3.381 -7.375 24.726 1.00 73.44 199 ALA A C 1
ATOM 1618 O O . ALA A 1 199 ? -3.590 -8.087 25.706 1.00 73.44 199 ALA A O 1
ATOM 1619 N N . ARG A 1 200 ? -4.337 -7.117 23.823 1.00 73.06 200 ARG A N 1
ATOM 1620 C CA . ARG A 1 200 ? -5.713 -7.638 23.943 1.00 73.06 200 ARG A CA 1
ATOM 1621 C C . ARG A 1 200 ? -5.785 -9.160 23.924 1.00 73.06 200 ARG A C 1
ATOM 1623 O O . ARG A 1 200 ? -6.688 -9.742 24.515 1.00 73.06 200 ARG A O 1
ATOM 1630 N N . ARG A 1 201 ? -4.823 -9.821 23.270 1.00 69.56 201 ARG A N 1
ATOM 1631 C CA . ARG A 1 201 ? -4.708 -11.281 23.325 1.00 69.56 201 ARG A CA 1
ATOM 1632 C C . ARG A 1 201 ? -4.305 -11.781 24.710 1.00 69.56 201 ARG A C 1
ATOM 1634 O O . ARG A 1 201 ? -4.707 -12.879 25.059 1.00 69.56 201 ARG A O 1
ATOM 1641 N N . PHE A 1 202 ? -3.533 -11.022 25.480 1.00 65.69 202 PHE A N 1
ATOM 1642 C CA . PHE A 1 202 ? -3.131 -11.421 26.830 1.00 65.69 202 PHE A CA 1
ATOM 1643 C C . PHE A 1 202 ? -4.229 -11.199 27.868 1.00 65.69 202 PHE A C 1
ATOM 1645 O O . PHE A 1 202 ? -4.408 -12.029 28.753 1.00 65.69 202 PHE A O 1
ATOM 1652 N N . THR A 1 203 ? -4.980 -10.101 27.760 1.00 63.75 203 THR A N 1
ATOM 1653 C CA . THR A 1 203 ? -5.974 -9.711 28.772 1.00 63.75 203 THR A CA 1
ATOM 1654 C C . THR A 1 203 ? -7.201 -10.623 28.842 1.00 63.75 203 THR A C 1
ATOM 1656 O O . THR A 1 203 ? -7.984 -10.481 29.771 1.00 63.75 203 THR A O 1
ATOM 1659 N N . SER A 1 204 ? -7.391 -11.543 27.889 1.00 56.31 204 SER A N 1
ATOM 1660 C CA . SER A 1 204 ? -8.495 -12.516 27.900 1.00 56.31 204 SER A CA 1
ATOM 1661 C C . SER A 1 204 ? -8.139 -13.885 28.499 1.00 56.31 204 SER A C 1
ATOM 1663 O O . SER A 1 204 ? -9.015 -14.740 28.593 1.00 56.31 204 SER A O 1
ATOM 1665 N N . PHE A 1 205 ? -6.887 -14.095 28.929 1.00 50.31 205 PHE A N 1
ATOM 1666 C CA . PHE A 1 205 ? -6.436 -15.306 29.638 1.00 50.31 205 PHE A CA 1
ATOM 1667 C C . PHE A 1 205 ? -6.271 -15.104 31.160 1.00 50.31 205 PHE A C 1
ATOM 1669 O O . PHE A 1 205 ? -5.630 -15.928 31.812 1.00 50.31 205 PHE A O 1
ATOM 1676 N N . GLY A 1 206 ? -6.814 -14.011 31.711 1.00 39.06 206 GLY A N 1
ATOM 1677 C CA . GLY A 1 206 ? -6.836 -13.704 33.149 1.00 39.06 206 GLY A CA 1
ATOM 1678 C C . GLY A 1 206 ? -8.186 -13.972 33.796 1.00 39.06 206 GLY A C 1
ATOM 1679 O O . GLY A 1 206 ? -9.209 -13.816 33.094 1.00 39.06 206 GLY A O 1
#

InterPro domains:
  IPR013112 FAD-binding 8 [PF08022] (71-172)
  IPR017927 FAD-binding domain, ferredoxin reductase-type [PS51384] (66-176)
  IPR017938 Riboflavin synthase-like beta-barrel [SSF63380] (70-173)
  IPR050369 Respiratory burst oxidase/Ferric reductase [PTHR11972] (1-187)

Secondary structure (DSSP, 8-state):
-HHHHSHHHHHH-HHHHHHHHHTHHHHHHHHHHHHTT-SSS---HHHHHHHHHHHHHHHHHHHHSSPPEEEEEEEEEEETTTEEEEEEEPPTT----TT-EEEEEETTT-TT--EEEEB-S-TTSSEEEEEEE--SHHHHHHHHHT-HHHHTSSSSSSPPPPEEEEEEEES----GGGG-SS------TTTTHHHHHHHHHHTT--

Foldseek 3Di:
DVVCPDPVNCAPPVVCNVVVVVCVVVVVVVLVVVQPVQPPHHDPVVVVVVVVVVVVVVVVVVVVPFDWDKWFFPDWDQDPQQKIKTKTFDDPPDADAQQWWKWKDFVVQPNPDTDIFGWLAARPDRMTMTIQHPDGDVSVVLSLQRDQVNLCPDPDGGNGRTMMIITDRDDPNDDCVVVDPDDDDDDDPVRVSRVNNVVVNVVVVD